Protein AF-0000000075629803 (afdb_homodimer)

Solvent-accessible surface area (backbone atoms only — not comparable to full-atom values): 15257 Å² total; per-residue (Å²): 71,49,27,38,40,31,31,15,40,63,39,34,70,78,46,79,48,76,44,82,43,57,65,59,57,51,51,52,53,49,48,55,53,44,55,72,73,37,47,70,88,71,24,40,38,37,36,44,72,47,71,42,81,42,75,64,69,76,70,62,30,62,69,34,45,52,55,39,41,76,70,68,31,53,45,79,58,97,88,42,37,37,34,56,41,60,33,35,37,37,35,41,32,33,44,75,78,48,102,83,37,72,44,37,41,30,36,36,39,37,33,66,38,54,27,73,69,46,58,61,53,50,44,54,50,40,14,59,58,12,38,70,79,74,71,76,81,71,79,72,82,122,71,49,26,37,41,31,30,15,42,62,37,34,69,78,44,78,47,75,43,83,43,57,65,59,58,51,51,53,52,49,49,54,56,45,55,72,73,36,49,70,88,71,27,40,38,37,37,43,73,48,73,42,82,43,77,54,86,63,70,61,30,61,68,34,46,52,54,39,41,76,69,69,32,54,46,78,57,94,89,41,35,40,33,56,40,60,33,35,38,37,34,40,32,34,45,75,78,48,102,84,38,72,44,38,40,31,37,37,39,36,33,65,38,52,25,73,69,46,57,59,54,49,44,53,51,40,14,60,59,13,40,71,78,74,69,77,80,72,80,70,83,122

Structure (mmCIF, N/CA/C/O backbone):
data_AF-0000000075629803-model_v1
#
loop_
_entity.id
_entity.type
_entity.pdbx_description
1 polymer 'DUF2286 domain-containing protein'
#
loop_
_atom_site.group_PDB
_atom_site.id
_atom_site.type_symbol
_atom_site.label_atom_id
_ato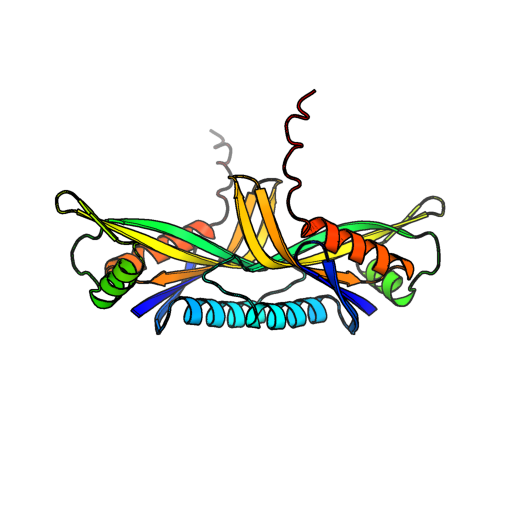m_site.label_alt_id
_atom_site.label_comp_id
_atom_site.label_asym_id
_atom_site.label_entity_id
_atom_site.label_seq_id
_atom_site.pdbx_PDB_ins_code
_atom_site.Cartn_x
_atom_site.Cartn_y
_atom_site.Cartn_z
_atom_site.occupancy
_atom_site.B_iso_or_equiv
_atom_site.auth_seq_id
_atom_site.auth_comp_id
_atom_site.auth_asym_id
_atom_site.auth_atom_id
_atom_site.pdbx_PDB_model_num
ATOM 1 N N . MET A 1 1 ? -5.883 24 0.588 1 92.12 1 MET A N 1
ATOM 2 C CA . MET A 1 1 ? -4.887 24.141 1.645 1 92.12 1 MET A CA 1
ATOM 3 C C . MET A 1 1 ? -3.49 23.828 1.123 1 92.12 1 MET A C 1
ATOM 5 O O . MET A 1 1 ? -3.346 23.188 0.079 1 92.12 1 MET A O 1
ATOM 9 N N . LYS A 1 2 ? -2.445 24.297 1.769 1 96.94 2 LYS A N 1
ATOM 10 C CA . LYS A 1 2 ? -1.054 24 1.44 1 96.94 2 LYS A CA 1
ATOM 11 C C . LYS A 1 2 ? -0.667 22.594 1.893 1 96.94 2 LYS A C 1
ATOM 13 O O . LYS A 1 2 ? -0.818 22.25 3.066 1 96.94 2 LYS A O 1
ATOM 18 N N . VAL A 1 3 ? -0.231 21.812 0.945 1 98.31 3 VAL A N 1
ATOM 19 C CA . VAL A 1 3 ? 0.169 20.438 1.2 1 98.31 3 VAL A CA 1
ATOM 20 C C . VAL A 1 3 ? 1.623 20.234 0.782 1 98.31 3 VAL A C 1
ATOM 22 O O . VAL A 1 3 ? 2.002 20.562 -0.346 1 98.31 3 VAL A O 1
ATOM 25 N N . ALA A 1 4 ? 2.42 19.797 1.744 1 98.62 4 ALA A N 1
ATOM 26 C CA . ALA A 1 4 ? 3.809 19.469 1.435 1 98.62 4 ALA A CA 1
ATOM 27 C C . ALA A 1 4 ? 3.932 18.031 0.915 1 98.62 4 ALA A C 1
ATOM 29 O O . ALA A 1 4 ? 3.256 17.125 1.408 1 98.62 4 ALA A O 1
ATOM 30 N N . VAL A 1 5 ? 4.742 17.844 -0.115 1 98.88 5 VAL A N 1
ATOM 31 C CA . VAL A 1 5 ? 5.18 16.531 -0.605 1 98.88 5 VAL A CA 1
ATOM 32 C C . VAL A 1 5 ? 6.703 16.438 -0.536 1 98.88 5 VAL A C 1
ATOM 34 O O . VAL A 1 5 ? 7.41 17.172 -1.232 1 98.88 5 VAL A O 1
ATOM 37 N N . ILE A 1 6 ? 7.133 15.562 0.341 1 98.94 6 ILE A N 1
ATOM 38 C CA . ILE A 1 6 ? 8.57 15.375 0.509 1 98.94 6 ILE A CA 1
ATOM 39 C C . ILE A 1 6 ? 8.984 14.008 -0.031 1 98.94 6 ILE A C 1
ATOM 41 O O . ILE A 1 6 ? 8.453 12.977 0.398 1 98.94 6 ILE A O 1
ATOM 45 N N . ARG A 1 7 ? 9.836 14 -0.97 1 98.88 7 ARG A N 1
ATOM 46 C CA . ARG A 1 7 ? 10.438 12.758 -1.455 1 98.88 7 ARG A CA 1
ATOM 47 C C . ARG A 1 7 ? 11.781 12.5 -0.786 1 98.88 7 ARG A C 1
ATOM 49 O O . ARG A 1 7 ? 12.664 13.359 -0.813 1 98.88 7 ARG A O 1
ATOM 56 N N . ALA A 1 8 ? 11.93 11.367 -0.151 1 98.81 8 ALA A N 1
ATOM 57 C CA . ALA A 1 8 ? 13.211 10.992 0.443 1 98.81 8 ALA A CA 1
ATOM 58 C C . ALA A 1 8 ? 13.656 9.609 -0.043 1 98.81 8 ALA A C 1
ATOM 60 O O . ALA A 1 8 ? 12.828 8.719 -0.232 1 98.81 8 ALA A O 1
ATOM 61 N N . GLU A 1 9 ? 14.898 9.477 -0.284 1 98.19 9 GLU A N 1
ATOM 62 C CA . GLU A 1 9 ? 15.516 8.227 -0.723 1 98.19 9 GLU A CA 1
ATOM 63 C C . GLU A 1 9 ? 16.844 7.984 -0.014 1 98.19 9 GLU A C 1
ATOM 65 O O . GLU A 1 9 ? 17.719 8.852 -0.026 1 98.19 9 GLU A O 1
ATOM 70 N N . HIS A 1 10 ? 16.953 6.855 0.621 1 96.5 10 HIS A N 1
ATOM 71 C CA . HIS A 1 10 ? 18.203 6.406 1.237 1 96.5 10 HIS A CA 1
ATOM 72 C C . HIS A 1 10 ? 18.766 7.469 2.174 1 96.5 10 HIS A C 1
ATOM 74 O O . HIS A 1 10 ? 19.953 7.789 2.111 1 96.5 10 HIS A O 1
ATOM 80 N N . GLY A 1 11 ? 17.891 8.039 2.883 1 97 11 GLY A N 1
ATOM 81 C CA . GLY A 1 11 ? 18.297 8.93 3.953 1 97 11 GLY A CA 1
ATOM 82 C C . GLY A 1 11 ? 18.438 10.375 3.5 1 97 11 GLY A C 1
ATOM 83 O O . GLY A 1 11 ? 18.906 11.227 4.262 1 97 11 GLY A O 1
ATOM 84 N N . ARG A 1 12 ? 18.047 10.68 2.219 1 97.88 12 ARG A N 1
ATOM 85 C CA . ARG A 1 12 ? 18.203 12.023 1.678 1 97.88 12 ARG A CA 1
ATOM 86 C C . ARG A 1 12 ? 16.875 12.539 1.11 1 97.88 12 ARG A C 1
ATOM 88 O O . ARG A 1 12 ? 16.141 11.789 0.469 1 97.88 12 ARG A O 1
ATOM 95 N N . VAL A 1 13 ? 16.672 13.805 1.315 1 98.69 13 VAL A N 1
ATOM 96 C CA . VAL A 1 13 ? 15.539 14.453 0.673 1 98.69 13 VAL A CA 1
ATOM 97 C C . VAL A 1 13 ? 15.867 14.75 -0.787 1 98.69 13 VAL A C 1
ATOM 99 O O . VAL A 1 13 ? 16.812 15.484 -1.076 1 98.69 13 VAL A O 1
ATOM 102 N N . GLU A 1 14 ? 15.141 14.227 -1.716 1 98.69 14 GLU A N 1
ATOM 103 C CA . GLU A 1 14 ? 15.398 14.406 -3.143 1 98.69 14 GLU A CA 1
ATOM 104 C C . GLU A 1 14 ? 14.547 15.547 -3.711 1 98.69 14 GLU A C 1
ATOM 106 O O . GLU A 1 14 ? 14.953 16.203 -4.668 1 98.69 14 GLU A O 1
ATOM 111 N N . GLU A 1 15 ? 13.367 15.695 -3.242 1 98.38 15 GLU A N 1
ATOM 112 C CA . GLU A 1 15 ? 12.43 16.719 -3.693 1 98.38 15 GLU A CA 1
ATOM 113 C C . GLU A 1 15 ? 11.523 17.188 -2.557 1 98.38 15 GLU A C 1
ATOM 115 O O . GLU A 1 15 ? 11.164 16.391 -1.685 1 98.38 15 GLU A O 1
ATOM 120 N N . SER A 1 16 ? 11.25 18.359 -2.463 1 98.12 16 SER A N 1
ATOM 121 C CA . SER A 1 16 ? 10.352 19 -1.506 1 98.12 16 SER A CA 1
ATOM 122 C C . SER A 1 16 ? 9.438 20.016 -2.193 1 98.12 16 SER A C 1
ATOM 124 O O . SER A 1 16 ? 9.891 21.078 -2.607 1 98.12 16 SER A O 1
ATOM 126 N N . LEU A 1 17 ? 8.133 19.656 -2.338 1 97.94 17 LEU A N 1
ATOM 127 C CA . LEU A 1 17 ? 7.18 20.469 -3.082 1 97.94 17 LEU A CA 1
ATOM 128 C C . LEU A 1 17 ? 6 20.875 -2.203 1 97.94 17 LEU A C 1
ATOM 130 O O . LEU A 1 17 ? 5.719 20.219 -1.199 1 97.94 17 LEU A O 1
ATOM 134 N N . VAL A 1 18 ? 5.395 21.969 -2.539 1 97.81 18 VAL A N 1
ATOM 135 C CA . VAL A 1 18 ? 4.164 22.406 -1.891 1 97.81 18 VAL A CA 1
ATOM 136 C C . VAL A 1 18 ? 3.072 22.609 -2.939 1 97.81 18 VAL A C 1
ATOM 138 O O . VAL A 1 18 ? 3.299 23.266 -3.963 1 97.81 18 VAL A O 1
ATOM 141 N N . PHE A 1 19 ? 1.972 22.031 -2.732 1 97.38 19 PHE A N 1
ATOM 142 C CA . PHE A 1 19 ? 0.809 22.172 -3.604 1 97.38 19 PHE A CA 1
ATOM 143 C C . PHE A 1 19 ? -0.325 22.891 -2.885 1 97.38 19 PHE A C 1
ATOM 145 O O . PHE A 1 19 ? -0.463 22.781 -1.664 1 97.38 19 PHE A O 1
ATOM 152 N N . GLU A 1 20 ? -1.041 23.656 -3.645 1 96.31 20 GLU A N 1
ATOM 153 C CA . GLU A 1 20 ? -2.311 24.172 -3.145 1 96.31 20 GLU A CA 1
ATOM 154 C C . GLU A 1 20 ? -3.488 23.375 -3.686 1 96.31 20 GLU A C 1
ATOM 156 O O . GLU A 1 20 ? -3.973 23.625 -4.789 1 96.31 20 GLU A O 1
ATOM 161 N N . ALA A 1 21 ? -3.943 22.422 -2.957 1 96.25 21 ALA A N 1
ATOM 162 C CA . ALA A 1 21 ? -4.98 21.469 -3.35 1 96.25 21 ALA A CA 1
ATOM 163 C C . ALA A 1 21 ? -5.508 20.703 -2.141 1 96.25 21 ALA A C 1
ATOM 165 O O . ALA A 1 21 ? -5.039 20.906 -1.018 1 96.25 21 ALA A O 1
ATOM 166 N N . ARG A 1 22 ? -6.582 19.953 -2.373 1 95.88 22 ARG A N 1
ATOM 167 C CA . ARG A 1 22 ? -7.074 19.062 -1.332 1 95.88 22 ARG A CA 1
ATOM 168 C C . ARG A 1 22 ? -6.07 17.953 -1.038 1 95.88 22 ARG A C 1
ATOM 170 O O . ARG A 1 22 ? -5.461 17.406 -1.957 1 95.88 22 ARG A O 1
ATOM 177 N N . LEU A 1 23 ? -5.898 17.641 0.285 1 97.81 23 LEU A N 1
ATOM 178 C CA . LEU A 1 23 ? -4.898 16.672 0.732 1 97.81 23 LEU A CA 1
ATOM 179 C C . LEU A 1 23 ? -5.062 15.344 0.014 1 97.81 23 LEU A C 1
ATOM 181 O O . LEU A 1 23 ? -4.109 14.82 -0.564 1 97.81 23 LEU A O 1
ATOM 185 N N . GLU A 1 24 ? -6.316 14.82 0.004 1 97.31 24 GLU A N 1
ATOM 186 C CA . GLU A 1 24 ? -6.578 13.492 -0.546 1 97.31 24 GLU A CA 1
ATOM 187 C C . GLU A 1 24 ? -6.309 13.453 -2.047 1 97.31 24 GLU A C 1
ATOM 189 O O . GLU A 1 24 ? -5.895 12.422 -2.582 1 97.31 24 GLU A O 1
ATOM 194 N N . GLU A 1 25 ? -6.543 14.57 -2.717 1 97.44 25 GLU A N 1
ATOM 195 C CA . GLU A 1 25 ? -6.234 14.664 -4.141 1 97.44 25 GLU A CA 1
ATOM 196 C C . GLU A 1 25 ? -4.73 14.578 -4.387 1 97.44 25 GLU A C 1
ATOM 198 O O . GLU A 1 25 ? -4.285 13.891 -5.312 1 97.44 25 GLU A O 1
ATOM 203 N N . VAL A 1 26 ? -3.971 15.312 -3.566 1 98.62 26 VAL A N 1
ATOM 204 C CA . VAL A 1 26 ? -2.518 15.281 -3.693 1 98.62 26 VAL A CA 1
ATOM 205 C C . VAL A 1 26 ? -2.006 13.867 -3.428 1 98.62 26 VAL A C 1
ATOM 207 O O . VAL A 1 26 ? -1.153 13.359 -4.16 1 98.62 26 VAL A O 1
ATOM 210 N N . VAL A 1 27 ? -2.516 13.203 -2.414 1 98.81 27 VAL A N 1
ATOM 211 C CA . VAL A 1 27 ? -2.096 11.859 -2.049 1 98.81 27 VAL A CA 1
ATOM 212 C C . VAL A 1 27 ? -2.344 10.906 -3.217 1 98.81 27 VAL A C 1
ATOM 214 O O . VAL A 1 27 ? -1.452 10.148 -3.609 1 98.81 27 VAL A O 1
ATOM 217 N N . LYS A 1 28 ? -3.553 10.945 -3.756 1 98.44 28 LYS A N 1
ATOM 218 C CA . LYS A 1 28 ? -3.893 10.047 -4.852 1 98.44 28 LYS A CA 1
ATOM 219 C C . LYS A 1 28 ? -3.029 10.32 -6.082 1 98.44 28 LYS A C 1
ATOM 221 O O . LYS A 1 28 ? -2.561 9.391 -6.738 1 98.44 28 LYS A O 1
ATOM 226 N N . ASP A 1 29 ? -2.822 11.578 -6.367 1 98.12 29 ASP A N 1
ATOM 227 C CA . ASP A 1 29 ? -1.986 11.953 -7.504 1 98.12 29 ASP A CA 1
ATOM 228 C C . ASP A 1 29 ? -0.554 11.453 -7.316 1 98.12 29 ASP A C 1
ATOM 230 O O . ASP A 1 29 ? 0.045 10.906 -8.242 1 98.12 29 ASP A O 1
ATOM 234 N N . MET A 1 30 ? -0.03 11.656 -6.125 1 98.81 30 MET A N 1
ATOM 235 C CA . MET A 1 30 ? 1.342 11.227 -5.863 1 98.81 30 MET A CA 1
ATOM 236 C C . MET A 1 30 ? 1.451 9.711 -5.863 1 98.81 30 MET A C 1
ATOM 238 O O . MET A 1 30 ? 2.467 9.156 -6.285 1 98.81 30 MET A O 1
ATOM 242 N N . ALA A 1 31 ? 0.392 9.055 -5.344 1 98.88 31 ALA A N 1
ATOM 243 C CA . ALA A 1 31 ? 0.365 7.594 -5.398 1 98.88 31 ALA A CA 1
ATOM 244 C C . ALA A 1 31 ? 0.396 7.098 -6.84 1 98.88 31 ALA A C 1
ATOM 246 O O . ALA A 1 31 ? 1.098 6.137 -7.16 1 98.88 31 ALA A O 1
ATOM 247 N N . ARG A 1 32 ? -0.348 7.742 -7.711 1 98.38 32 ARG A N 1
ATOM 248 C CA . ARG A 1 32 ? -0.35 7.387 -9.125 1 98.38 32 ARG A CA 1
ATOM 249 C C . ARG A 1 32 ? 1.045 7.527 -9.727 1 98.38 32 ARG A C 1
ATOM 251 O O . ARG A 1 32 ? 1.506 6.645 -10.453 1 98.38 32 ARG A O 1
ATOM 258 N N . HIS A 1 33 ? 1.646 8.586 -9.391 1 98.19 33 HIS A N 1
ATOM 259 C CA . HIS A 1 33 ? 2.988 8.828 -9.906 1 98.19 33 HIS A CA 1
ATOM 260 C C . HIS A 1 33 ? 3.979 7.805 -9.367 1 98.19 33 HIS A C 1
ATOM 262 O O . HIS A 1 33 ? 4.781 7.254 -10.125 1 98.19 33 HIS A O 1
ATOM 268 N N . ALA A 1 34 ? 3.916 7.574 -8.07 1 98.69 34 ALA A N 1
ATOM 269 C CA . ALA A 1 34 ? 4.812 6.602 -7.445 1 98.69 34 ALA A CA 1
ATOM 270 C C . ALA A 1 34 ? 4.598 5.207 -8.031 1 98.69 34 ALA A C 1
ATOM 272 O O . ALA A 1 34 ? 5.547 4.434 -8.172 1 98.69 34 ALA A O 1
ATOM 273 N N . LEU A 1 35 ? 3.328 4.891 -8.344 1 98.5 35 LEU A N 1
ATOM 274 C CA . LEU A 1 35 ? 2.984 3.596 -8.922 1 98.5 35 LEU A CA 1
ATOM 275 C C . LEU A 1 35 ? 3.695 3.391 -10.258 1 98.5 35 LEU A C 1
ATOM 277 O O . LEU A 1 35 ? 4.066 2.266 -10.602 1 98.5 35 LEU A O 1
ATOM 281 N N . GLU A 1 36 ? 3.904 4.445 -10.984 1 97.38 36 GLU A N 1
ATOM 282 C CA . GLU A 1 36 ? 4.605 4.363 -12.258 1 97.38 36 GLU A CA 1
ATOM 283 C C . GLU A 1 36 ? 6.074 3.994 -12.062 1 97.38 36 GLU A C 1
ATOM 285 O O . GLU A 1 36 ? 6.656 3.281 -12.883 1 97.38 36 GLU A O 1
ATOM 290 N N . GLU A 1 37 ? 6.633 4.434 -11.008 1 97.81 37 GLU A N 1
ATOM 291 C CA . GLU A 1 37 ? 8.047 4.18 -10.734 1 97.81 37 GLU A CA 1
ATOM 292 C C . GLU A 1 37 ? 8.234 2.842 -10.023 1 97.81 37 GLU A C 1
ATOM 294 O O . GLU A 1 37 ? 9.344 2.301 -10 1 97.81 37 GLU A O 1
ATOM 299 N N . TRP A 1 38 ? 7.293 2.281 -9.359 1 98.56 38 TRP A N 1
ATOM 300 C CA . TRP A 1 38 ? 7.316 1.103 -8.5 1 98.56 38 TRP A CA 1
ATOM 301 C C . TRP A 1 38 ? 7.586 -0.159 -9.312 1 98.56 38 TRP A C 1
ATOM 303 O O . TRP A 1 38 ? 7.07 -0.313 -10.422 1 98.56 38 TRP A O 1
ATOM 313 N N . ASP A 1 39 ? 8.367 -0.956 -8.773 1 97.56 39 ASP A N 1
ATOM 314 C CA . ASP A 1 39 ? 8.609 -2.281 -9.328 1 97.56 39 ASP A CA 1
ATOM 315 C C . ASP A 1 39 ? 7.945 -3.365 -8.484 1 97.56 39 ASP A C 1
ATOM 317 O O . ASP A 1 39 ? 8.438 -3.703 -7.402 1 97.56 39 ASP A O 1
ATOM 321 N N . PRO A 1 40 ? 6.855 -3.924 -9.008 1 97.56 40 PRO A N 1
ATOM 322 C CA . PRO A 1 40 ? 6.137 -4.941 -8.234 1 97.56 40 PRO A CA 1
ATOM 323 C C . PRO A 1 40 ? 7 -6.164 -7.922 1 97.56 40 PRO A C 1
ATOM 325 O O . PRO A 1 40 ? 6.711 -6.906 -6.98 1 97.56 40 PRO A O 1
ATOM 328 N N . GLY A 1 41 ? 7.973 -6.391 -8.609 1 95 41 GLY A N 1
ATOM 329 C CA . GLY A 1 41 ? 8.805 -7.566 -8.406 1 95 41 GLY A CA 1
ATOM 330 C C . GLY A 1 41 ? 9.805 -7.406 -7.273 1 95 41 GLY A C 1
ATOM 331 O O . GLY A 1 41 ? 10.359 -8.391 -6.781 1 95 41 GLY A O 1
ATOM 332 N N . SER A 1 42 ? 9.992 -6.176 -6.801 1 93.69 42 SER A N 1
ATOM 333 C CA . SER A 1 42 ? 11.109 -5.961 -5.883 1 93.69 42 SER A CA 1
ATOM 334 C C . SER A 1 42 ? 10.617 -5.445 -4.531 1 93.69 42 SER A C 1
ATOM 336 O O . SER A 1 42 ? 11.359 -5.48 -3.543 1 93.69 42 SER A O 1
ATOM 338 N N . SER A 1 43 ? 9.422 -4.91 -4.492 1 96.38 43 SER A N 1
ATOM 339 C CA . SER A 1 43 ? 8.969 -4.289 -3.252 1 96.38 43 SER A CA 1
ATOM 340 C C . SER A 1 43 ? 7.449 -4.254 -3.174 1 96.38 43 SER A C 1
ATOM 342 O O . SER A 1 43 ? 6.766 -4.488 -4.172 1 96.38 43 SER A O 1
ATOM 344 N N . ASP A 1 44 ? 6.949 -4.043 -1.993 1 97.44 44 ASP A N 1
ATOM 345 C CA . ASP A 1 44 ? 5.539 -3.701 -1.81 1 97.44 44 ASP A CA 1
ATOM 346 C C . ASP A 1 44 ? 5.277 -2.242 -2.176 1 97.44 44 ASP A C 1
ATOM 348 O O . ASP A 1 44 ? 6.215 -1.467 -2.367 1 97.44 44 ASP A O 1
ATOM 352 N N . PHE A 1 45 ? 4.102 -1.922 -2.43 1 98.75 45 PHE A N 1
ATOM 353 C CA . PHE A 1 45 ? 3.617 -0.558 -2.596 1 98.75 45 PHE A CA 1
ATOM 354 C C . PHE A 1 45 ? 2.621 -0.199 -1.499 1 98.75 45 PHE A C 1
ATOM 356 O O . PHE A 1 45 ? 1.566 -0.826 -1.382 1 98.75 45 PHE A O 1
ATOM 363 N N . LEU A 1 46 ? 2.971 0.77 -0.689 1 98.38 46 LEU A N 1
ATOM 364 C CA . LEU A 1 46 ? 2.188 1.058 0.508 1 98.38 46 LEU A CA 1
ATOM 365 C C . LEU A 1 46 ? 1.831 2.539 0.581 1 98.38 46 LEU A C 1
ATOM 367 O O . LEU A 1 46 ? 2.707 3.398 0.463 1 98.38 46 LEU A O 1
ATOM 371 N N . VAL A 1 47 ? 0.589 2.877 0.645 1 98.75 47 VAL A N 1
ATOM 372 C CA . VAL A 1 47 ? 0.129 4.199 1.054 1 98.75 47 VAL A CA 1
ATOM 373 C C . VAL A 1 47 ? -0.533 4.113 2.428 1 98.75 47 VAL A C 1
ATOM 375 O O . VAL A 1 47 ? -1.621 3.551 2.566 1 98.75 47 VAL A O 1
ATOM 378 N N . ILE A 1 48 ? 0.117 4.629 3.461 1 97.44 48 ILE A N 1
ATOM 379 C CA . ILE A 1 48 ? -0.314 4.504 4.852 1 97.44 48 ILE A CA 1
ATOM 380 C C . ILE A 1 48 ? -0.639 5.887 5.414 1 97.44 48 ILE A C 1
ATOM 382 O O . ILE A 1 48 ? 0.111 6.84 5.203 1 97.44 48 ILE A O 1
ATOM 386 N N . ARG A 1 49 ? -1.766 5.973 6.055 1 96.69 49 ARG A N 1
ATOM 387 C CA . ARG A 1 49 ? -2.174 7.207 6.715 1 96.69 49 ARG A CA 1
ATOM 388 C C . ARG A 1 49 ? -1.95 7.125 8.219 1 96.69 49 ARG A C 1
ATOM 390 O O . ARG A 1 49 ? -2.219 6.09 8.836 1 96.69 49 ARG A O 1
ATOM 397 N N . ASP A 1 50 ? -1.417 8.125 8.734 1 96.19 50 ASP A N 1
ATOM 398 C CA . ASP A 1 50 ? -1.274 8.289 10.18 1 96.19 50 ASP A CA 1
ATOM 399 C C . ASP A 1 50 ? -1.624 9.711 10.609 1 96.19 50 ASP A C 1
ATOM 401 O O . ASP A 1 50 ? -1.96 10.555 9.773 1 96.19 50 ASP A O 1
ATOM 405 N N . ASP A 1 51 ? -1.656 9.906 11.93 1 96.25 51 ASP A N 1
ATOM 406 C CA . ASP A 1 51 ? -1.787 11.242 12.508 1 96.25 51 ASP A CA 1
ATOM 407 C C . ASP A 1 51 ? -0.564 11.594 13.352 1 96.25 51 ASP A C 1
ATOM 409 O O . ASP A 1 51 ? -0.026 10.75 14.062 1 96.25 51 ASP A O 1
ATOM 413 N N . ILE A 1 52 ? -0.225 12.789 13.164 1 95.94 52 ILE A N 1
ATOM 414 C CA . ILE A 1 52 ? 0.812 13.305 14.055 1 95.94 52 ILE A CA 1
ATOM 415 C C . ILE A 1 52 ? 0.278 14.508 14.828 1 95.94 52 ILE A C 1
ATOM 417 O O . ILE A 1 52 ? -0.488 15.312 14.289 1 95.94 52 ILE A O 1
ATOM 421 N N . GLU A 1 53 ? 0.596 14.539 16.078 1 95.19 53 GLU A N 1
ATOM 422 C CA . GLU A 1 53 ? 0.21 15.695 16.891 1 95.19 53 GLU A CA 1
ATOM 423 C C . GLU A 1 53 ? 1.271 16.781 16.844 1 95.19 53 GLU A C 1
ATOM 425 O O . GLU A 1 53 ? 2.455 16.516 17.047 1 95.19 53 GLU A O 1
ATOM 430 N N . VAL A 1 54 ? 0.745 17.938 16.531 1 93.88 54 VAL A N 1
ATOM 431 C CA . VAL A 1 54 ? 1.646 19.078 16.438 1 93.88 54 VAL A CA 1
ATOM 432 C C . VAL A 1 54 ? 1.12 20.234 17.297 1 93.88 54 VAL A C 1
ATOM 434 O O . VAL A 1 54 ? -0.085 20.484 17.328 1 93.88 54 VAL A O 1
ATOM 437 N N . THR A 1 55 ? 2.006 20.797 18.062 1 91.19 55 THR A N 1
ATOM 438 C CA . THR A 1 55 ? 1.69 22.047 18.734 1 91.19 55 THR A CA 1
ATOM 439 C C . THR A 1 55 ? 2.031 23.234 17.859 1 91.19 55 THR A C 1
ATOM 441 O O . THR A 1 55 ? 3.174 23.391 17.406 1 91.19 55 THR A O 1
ATOM 444 N N . VAL A 1 56 ? 1.001 23.984 17.547 1 86.19 56 VAL A N 1
ATOM 445 C CA . VAL A 1 56 ? 1.19 25.094 16.641 1 86.19 56 VAL A CA 1
ATOM 446 C C . VAL A 1 56 ? 1.655 26.328 17.422 1 86.19 56 VAL A C 1
ATOM 448 O O . VAL A 1 56 ? 1.004 26.75 18.375 1 86.19 56 VAL A O 1
ATOM 451 N N . VAL A 1 57 ? 2.881 26.594 16.969 1 77.5 57 VAL A N 1
ATOM 452 C CA . VAL A 1 57 ? 3.443 27.766 17.625 1 77.5 57 VAL A CA 1
ATOM 453 C C . VAL A 1 57 ? 3.727 28.859 16.609 1 77.5 57 VAL A C 1
ATOM 455 O O . VAL A 1 57 ? 4.457 28.641 15.641 1 77.5 57 VAL A O 1
ATOM 458 N N . GLY A 1 58 ? 3.131 29.953 16.531 1 75.88 58 GLY A N 1
ATOM 459 C CA . GLY A 1 58 ? 3.35 31.141 15.711 1 75.88 58 GLY A CA 1
ATOM 460 C C . GLY A 1 58 ? 3.5 30.844 14.234 1 75.88 58 GLY A C 1
ATOM 461 O O . GLY A 1 58 ? 3.703 29.688 13.852 1 75.88 58 GLY A O 1
ATOM 462 N N . ASP A 1 59 ? 3.373 31.719 13.141 1 84.81 59 ASP A N 1
ATOM 463 C CA . ASP A 1 59 ? 3.402 31.719 11.68 1 84.81 59 ASP A CA 1
ATOM 464 C C . ASP A 1 59 ? 2.506 30.625 11.109 1 84.81 59 ASP A C 1
ATOM 466 O O . ASP A 1 59 ? 2.965 29.781 10.344 1 84.81 59 ASP A O 1
ATOM 470 N N . VAL A 1 60 ? 1.332 30.641 11.602 1 88.81 60 VAL A N 1
ATOM 471 C CA . VAL A 1 60 ? 0.325 29.609 11.32 1 88.81 60 VAL A CA 1
ATOM 472 C C . VAL A 1 60 ? -0.236 29.812 9.914 1 88.81 60 VAL A C 1
ATOM 474 O O . VAL A 1 60 ? -0.421 30.953 9.469 1 88.81 60 VAL A O 1
ATOM 477 N N . GLU A 1 61 ? -0.412 28.734 9.219 1 91.44 61 GLU A N 1
ATOM 478 C CA . GLU A 1 61 ? -1.199 28.734 7.988 1 91.44 61 GLU A CA 1
ATOM 479 C C . GLU A 1 61 ? -2.695 28.703 8.289 1 91.44 61 GLU A C 1
ATOM 481 O O . GLU A 1 61 ? -3.281 27.609 8.391 1 91.44 61 GLU A O 1
ATOM 486 N N . GLU A 1 62 ? -3.307 29.859 8.266 1 90.44 62 GLU A N 1
ATOM 487 C CA . GLU A 1 62 ? -4.66 30.031 8.781 1 90.44 62 GLU A CA 1
ATOM 488 C C . GLU A 1 62 ? -5.656 29.172 8 1 90.44 62 GLU A C 1
ATOM 490 O O . GLU A 1 62 ? -6.555 28.562 8.586 1 90.44 62 GLU A O 1
ATOM 495 N N . ASP A 1 63 ? -5.484 29.172 6.699 1 93.44 63 ASP A N 1
ATOM 496 C CA . ASP A 1 63 ? -6.422 28.422 5.863 1 93.44 63 ASP A CA 1
ATOM 497 C C . ASP A 1 63 ? -6.344 26.922 6.16 1 93.44 63 ASP A C 1
ATOM 499 O O . ASP A 1 63 ? -7.367 26.234 6.18 1 93.44 63 ASP A O 1
ATOM 503 N N . VAL A 1 64 ? -5.137 26.469 6.418 1 95.06 64 VAL A N 1
ATOM 504 C CA . VAL A 1 64 ? -4.945 25.047 6.727 1 95.06 64 VAL A CA 1
ATOM 505 C C . VAL A 1 64 ? -5.543 24.734 8.094 1 95.06 64 VAL A C 1
ATOM 507 O O . VAL A 1 64 ? -6.266 23.75 8.25 1 95.06 64 VAL A O 1
ATOM 510 N N . LEU A 1 65 ? -5.273 25.578 9.039 1 93.19 65 LEU A N 1
ATOM 511 C CA . LEU A 1 65 ? -5.773 25.375 10.391 1 93.19 65 LEU A CA 1
ATOM 512 C C . LEU A 1 65 ? -7.297 25.359 10.414 1 93.19 65 LEU A C 1
ATOM 514 O O . LEU A 1 65 ? -7.91 24.516 11.078 1 93.19 65 LEU A O 1
ATOM 518 N N . LYS A 1 66 ? -7.906 26.234 9.711 1 94 66 LYS A N 1
ATOM 519 C CA . LYS A 1 66 ? -9.367 26.312 9.648 1 94 66 LYS A CA 1
ATOM 520 C C . LYS A 1 66 ? -9.961 25.031 9.078 1 94 66 LYS A C 1
ATOM 522 O O . LYS A 1 66 ? -10.977 24.547 9.578 1 94 66 LYS A O 1
ATOM 527 N N . GLU A 1 67 ? -9.336 24.578 8.055 1 95.06 67 GLU A N 1
ATOM 528 C CA . GLU A 1 67 ? -9.812 23.344 7.438 1 95.06 67 GLU A CA 1
ATOM 529 C C . GLU A 1 67 ? -9.734 22.172 8.406 1 95.06 67 GLU A C 1
ATOM 531 O O . GLU A 1 67 ? -10.664 21.375 8.508 1 95.06 67 GLU A O 1
ATOM 536 N N . LEU A 1 68 ? -8.625 22.078 9.133 1 95.94 68 LEU A N 1
ATOM 537 C CA . LEU A 1 68 ? -8.453 20.984 10.094 1 95.94 68 LEU A CA 1
ATOM 538 C C . LEU A 1 68 ? -9.391 21.156 11.281 1 95.94 68 LEU A C 1
ATOM 540 O O . LEU A 1 68 ? -9.867 20.172 11.844 1 95.94 68 LEU A O 1
ATOM 544 N N . GLU A 1 69 ? -9.633 22.344 11.633 1 94.5 69 GLU A N 1
ATOM 545 C CA . GLU A 1 69 ? -10.602 22.625 12.68 1 94.5 69 GLU A CA 1
ATOM 546 C C . GLU A 1 69 ? -11.992 22.125 12.289 1 94.5 69 GLU A C 1
ATOM 548 O O . GLU A 1 69 ? -12.695 21.516 13.102 1 94.5 69 GLU A O 1
ATOM 553 N N . ALA A 1 70 ? -12.32 22.359 11.039 1 94.88 70 ALA A N 1
ATOM 554 C CA . ALA A 1 70 ? -13.625 21.938 10.531 1 94.88 70 ALA A CA 1
ATOM 555 C C . ALA A 1 70 ? -13.766 20.406 10.586 1 94.88 70 ALA A C 1
ATOM 557 O O . ALA A 1 70 ? -14.883 19.891 10.625 1 94.88 70 ALA A O 1
ATOM 558 N N . GLN A 1 71 ? -12.664 19.766 10.625 1 94.06 71 GLN A N 1
ATOM 559 C CA . GLN A 1 71 ? -12.656 18.297 10.68 1 94.06 71 GLN A CA 1
ATOM 560 C C . GLN A 1 71 ? -12.578 17.797 12.117 1 94.06 71 GLN A C 1
ATOM 562 O O . GLN A 1 71 ? -12.477 16.594 12.352 1 94.06 71 GLN A O 1
ATOM 567 N N . GLY A 1 72 ? -12.555 18.656 13.047 1 95.31 72 GLY A N 1
ATOM 568 C CA . GLY A 1 72 ? -12.492 18.297 14.453 1 95.31 72 GLY A CA 1
ATOM 569 C C . GLY A 1 72 ? -11.102 17.891 14.898 1 95.31 72 GLY A C 1
ATOM 570 O O . GLY A 1 72 ? -10.945 17.109 15.844 1 95.31 72 GLY A O 1
ATOM 571 N N . ARG A 1 73 ? -10.078 18.438 14.242 1 96.19 73 ARG A N 1
ATOM 572 C CA . ARG A 1 73 ? -8.719 17.969 14.477 1 96.19 73 ARG A CA 1
ATOM 573 C C . ARG A 1 73 ? -7.906 19 15.242 1 96.19 73 ARG A C 1
ATOM 575 O O . ARG A 1 73 ? -6.688 18.875 15.367 1 96.19 73 ARG A O 1
ATOM 582 N N . VAL A 1 74 ? -8.508 20.031 15.688 1 94.62 74 VAL A N 1
ATOM 583 C CA . VAL A 1 74 ? -7.82 21.125 16.391 1 94.62 74 VAL A CA 1
ATOM 584 C C . VAL A 1 74 ? -8.383 21.266 17.797 1 94.62 74 VAL A C 1
ATOM 586 O O . VAL A 1 74 ? -9.602 21.297 17.984 1 94.62 74 VAL A O 1
ATOM 589 N N . GLU A 1 75 ? -7.469 21.203 18.703 1 90.94 75 GLU A N 1
ATOM 590 C CA . GLU A 1 75 ? -7.855 21.438 20.094 1 90.94 75 GLU A CA 1
ATOM 591 C C . GLU A 1 75 ? -7.07 22.609 20.688 1 90.94 75 GLU A C 1
ATOM 593 O O . GLU A 1 75 ? -5.855 22.703 20.5 1 90.94 75 GLU A O 1
ATOM 598 N N . GLY A 1 76 ? -7.801 23.531 21.203 1 84 76 GLY A N 1
ATOM 599 C CA . GLY A 1 76 ? -7.199 24.641 21.922 1 84 76 GLY A CA 1
ATOM 600 C C . GLY A 1 76 ? -7.328 24.531 23.422 1 84 76 GLY A C 1
ATOM 601 O O . GLY A 1 76 ? -8.406 24.234 23.938 1 84 76 GLY A O 1
ATOM 602 N N . GLU A 1 77 ? -6.164 24.328 24.188 1 76.06 77 GLU A N 1
ATOM 603 C CA . GLU A 1 77 ? -6.195 24.344 25.656 1 76.06 77 GLU A CA 1
ATOM 604 C C . GLU A 1 77 ? -5.07 25.203 26.219 1 76.06 77 GLU A C 1
ATOM 606 O O . GLU A 1 77 ? -3.898 25.016 25.875 1 76.06 77 GLU A O 1
ATOM 611 N N . GLY A 1 78 ? -5.406 26.141 27.188 1 75.81 78 GLY A N 1
ATOM 612 C CA . GLY A 1 78 ? -4.422 26.906 27.922 1 75.81 78 GLY A CA 1
ATOM 613 C C . GLY A 1 78 ? -3.537 27.766 27.031 1 75.81 78 GLY A C 1
ATOM 614 O O . GLY A 1 78 ? -2.344 27.922 27.297 1 75.81 78 GLY A O 1
ATOM 615 N N . GLY A 1 79 ? -3.949 28.141 25.891 1 76.44 79 GLY A N 1
ATOM 616 C CA . GLY A 1 79 ? -3.158 29 25.016 1 76.44 79 GLY A CA 1
ATOM 617 C C . GLY A 1 79 ? -2.41 28.234 23.938 1 76.44 79 GLY A C 1
ATOM 618 O O . GLY A 1 79 ? -1.79 28.844 23.062 1 76.44 79 GLY A O 1
ATOM 619 N N . GLU A 1 80 ? -2.332 26.938 24.156 1 82.88 80 GLU A N 1
ATOM 620 C CA . GLU A 1 80 ? -1.662 26.125 23.141 1 82.88 80 GLU A CA 1
ATOM 621 C C . GLU A 1 80 ? -2.668 25.5 22.188 1 82.88 80 GLU A C 1
ATOM 623 O O . GLU A 1 80 ? -3.781 25.156 22.578 1 82.88 80 GLU A O 1
ATOM 628 N N . THR A 1 81 ? -2.348 25.578 20.938 1 90.81 81 THR A N 1
ATOM 629 C CA . THR A 1 81 ? -3.162 24.938 19.906 1 90.81 81 THR A CA 1
ATOM 630 C C . THR A 1 81 ? -2.533 23.609 19.469 1 90.81 81 THR A C 1
ATOM 632 O O . THR A 1 81 ? -1.386 23.578 19.031 1 90.81 81 THR A O 1
ATOM 635 N N . ARG A 1 82 ? -3.16 22.562 19.75 1 94.31 82 ARG A N 1
ATOM 636 C CA . ARG A 1 82 ? -2.748 21.234 19.312 1 94.31 82 ARG A CA 1
ATOM 637 C C . ARG A 1 82 ? -3.551 20.781 18.094 1 94.31 82 ARG A C 1
ATOM 639 O O . ARG A 1 82 ? -4.77 20.969 18.047 1 94.31 82 ARG A O 1
ATOM 646 N N . VAL A 1 83 ? -2.82 20.266 17.141 1 95.94 83 VAL A N 1
ATOM 647 C CA . VAL A 1 83 ? -3.459 19.859 15.898 1 95.94 83 VAL A CA 1
ATOM 648 C C . VAL A 1 83 ? -3.088 18.406 15.578 1 95.94 83 VAL A C 1
ATOM 650 O O . VAL A 1 83 ? -1.919 18.031 15.664 1 95.94 83 VAL A O 1
ATOM 653 N N . LEU A 1 84 ? -4.055 17.578 15.305 1 96.88 84 LEU A N 1
ATOM 654 C CA . LEU A 1 84 ? -3.83 16.266 14.727 1 96.88 84 LEU A CA 1
ATOM 655 C C . LEU A 1 84 ? -3.746 16.344 13.203 1 96.88 84 LEU A C 1
ATOM 657 O O . LEU A 1 84 ? -4.77 16.5 12.531 1 96.88 84 LEU A O 1
ATOM 661 N N . VAL A 1 85 ? -2.504 16.219 12.773 1 97.38 85 VAL A N 1
ATOM 662 C CA . VAL A 1 85 ? -2.258 16.406 11.344 1 97.38 85 VAL A CA 1
ATOM 663 C C . VAL A 1 85 ? -2.223 15.047 10.648 1 97.38 85 VAL A C 1
ATOM 665 O O . VAL A 1 85 ? -1.427 14.172 11.008 1 97.38 85 VAL A O 1
ATOM 668 N N . PRO A 1 86 ? -3.139 14.836 9.656 1 98.12 86 PRO A N 1
ATOM 669 C CA . PRO A 1 86 ? -2.98 13.617 8.859 1 98.12 86 PRO A CA 1
ATOM 670 C C . PRO A 1 86 ? -1.699 13.625 8.023 1 98.12 86 PRO A C 1
ATOM 672 O O . PRO A 1 86 ? -1.352 14.641 7.426 1 98.12 86 PRO A O 1
ATOM 675 N N . ILE A 1 87 ? -1.022 12.578 8.117 1 98.69 87 ILE A N 1
ATOM 676 C CA . ILE A 1 87 ? 0.202 12.398 7.344 1 98.69 87 ILE A CA 1
ATOM 677 C C . ILE A 1 87 ? 0.139 11.094 6.562 1 98.69 87 ILE A C 1
ATOM 679 O O . ILE A 1 87 ? -0.331 10.078 7.082 1 98.69 87 ILE A O 1
ATOM 683 N N . TYR A 1 88 ? 0.561 11.148 5.316 1 98.81 88 TYR A N 1
ATOM 684 C CA . TYR A 1 88 ? 0.596 9.969 4.461 1 98.81 88 TYR A CA 1
ATOM 685 C C . TYR A 1 88 ? 2.029 9.594 4.102 1 98.81 88 TYR A C 1
ATOM 687 O O . TYR A 1 88 ? 2.854 10.469 3.826 1 98.81 88 TYR A O 1
ATOM 695 N N . TYR A 1 89 ? 2.242 8.375 4.125 1 98.75 89 TYR A N 1
ATOM 696 C CA . TYR A 1 89 ? 3.494 7.801 3.643 1 98.75 89 TYR A CA 1
ATOM 697 C C . TYR A 1 89 ? 3.256 6.934 2.414 1 98.75 89 TYR A C 1
ATOM 699 O O . TYR A 1 89 ? 2.473 5.98 2.463 1 98.75 89 TYR A O 1
ATOM 707 N N . ILE A 1 90 ? 3.852 7.273 1.317 1 98.88 90 ILE A N 1
ATOM 708 C CA . ILE A 1 90 ? 3.861 6.406 0.145 1 98.88 90 ILE A CA 1
ATOM 709 C C . ILE A 1 90 ? 5.227 5.734 0.009 1 98.88 90 ILE A C 1
ATOM 711 O O . ILE A 1 90 ? 6.223 6.398 -0.296 1 98.88 90 ILE A O 1
ATOM 715 N N . SER A 1 91 ? 5.297 4.496 0.354 1 98.56 91 SER A N 1
ATOM 716 C CA . SER A 1 91 ? 6.504 3.689 0.198 1 98.56 91 SER A CA 1
ATOM 717 C C . SER A 1 91 ? 6.449 2.852 -1.076 1 98.56 91 SER A C 1
ATOM 719 O O . SER A 1 91 ? 5.551 2.023 -1.242 1 98.56 91 SER A O 1
ATOM 721 N N . PHE A 1 92 ? 7.363 3.07 -1.995 1 98.62 92 PHE A N 1
ATOM 722 C CA . PHE A 1 92 ? 7.25 2.402 -3.287 1 98.62 92 PHE A CA 1
ATOM 723 C C . PHE A 1 92 ? 8.562 1.716 -3.656 1 98.62 92 PHE A C 1
ATOM 725 O O . PHE A 1 92 ? 8.75 1.307 -4.805 1 98.62 92 PHE A O 1
ATOM 732 N N . ASP A 1 93 ? 9.531 1.699 -2.75 1 97.56 93 ASP A N 1
ATOM 733 C CA . ASP A 1 93 ? 10.742 0.878 -2.705 1 97.56 93 ASP A CA 1
ATOM 734 C C . ASP A 1 93 ? 11.109 0.522 -1.267 1 97.56 93 ASP A C 1
ATOM 736 O O . ASP A 1 93 ? 11.562 1.379 -0.506 1 97.56 93 ASP A O 1
ATOM 740 N N . ASN A 1 94 ? 10.836 -0.725 -0.861 1 95.94 94 ASN A N 1
ATOM 741 C CA . ASN A 1 94 ? 11.031 -1.19 0.508 1 95.94 94 ASN A CA 1
ATOM 742 C C . ASN A 1 94 ? 11.461 -2.654 0.546 1 95.94 94 ASN A C 1
ATOM 744 O O . ASN A 1 94 ? 11.406 -3.348 -0.471 1 95.94 94 ASN A O 1
ATOM 748 N N . GLU A 1 95 ? 11.984 -2.943 1.626 1 91.38 95 GLU A N 1
ATOM 749 C CA . GLU A 1 95 ? 12.469 -4.305 1.821 1 91.38 95 GLU A CA 1
ATOM 750 C C . GLU A 1 95 ? 12.266 -4.762 3.264 1 91.38 95 GLU A C 1
ATOM 752 O O . GLU A 1 95 ? 12.453 -3.98 4.199 1 91.38 95 GLU A O 1
ATOM 757 N N . MET A 1 96 ? 11.789 -5.941 3.291 1 81.81 96 MET A N 1
ATOM 758 C CA . MET A 1 96 ? 11.719 -6.559 4.613 1 81.81 96 MET A CA 1
ATOM 759 C C . MET A 1 96 ? 13.086 -7.086 5.035 1 81.81 96 MET A C 1
ATOM 761 O O . MET A 1 96 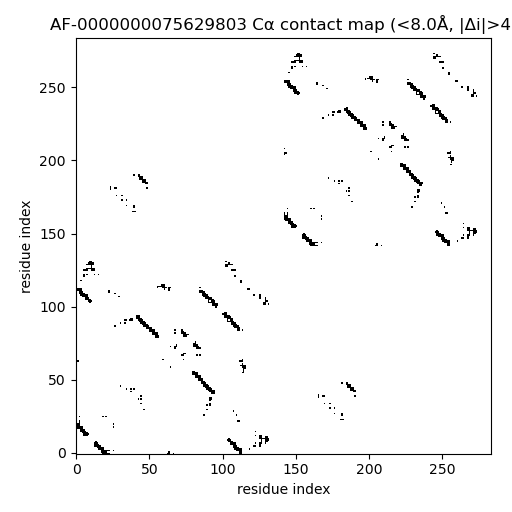? 13.664 -7.938 4.359 1 81.81 96 MET A O 1
ATOM 765 N N . ILE A 1 97 ? 13.672 -6.504 6.074 1 75.12 97 ILE A N 1
ATOM 766 C CA . ILE A 1 97 ? 15.016 -6.914 6.477 1 75.12 97 ILE A CA 1
ATOM 767 C C . ILE A 1 97 ? 14.922 -8.047 7.496 1 75.12 97 ILE A C 1
ATOM 769 O O . ILE A 1 97 ? 15.82 -8.891 7.582 1 75.12 97 ILE A O 1
ATOM 773 N N . ASP A 1 98 ? 13.953 -8.016 8.328 1 69.25 98 ASP A N 1
ATOM 774 C CA . ASP A 1 98 ? 13.648 -9.156 9.188 1 69.25 98 ASP A CA 1
ATOM 775 C C . ASP A 1 98 ? 12.156 -9.227 9.508 1 69.25 98 ASP A C 1
ATOM 777 O O . ASP A 1 98 ? 11.352 -8.516 8.898 1 69.25 98 ASP A O 1
ATOM 781 N N . ASP A 1 99 ? 11.766 -10.266 10.312 1 62.25 99 ASP A N 1
ATOM 782 C CA . ASP A 1 99 ? 10.367 -10.617 10.539 1 62.25 99 ASP A CA 1
ATOM 783 C C . ASP A 1 99 ? 9.57 -9.406 11.023 1 62.25 99 ASP A C 1
ATOM 785 O O . ASP A 1 99 ? 8.352 -9.344 10.852 1 62.25 99 ASP A O 1
ATOM 789 N N . GLU A 1 100 ? 10.344 -8.375 11.438 1 62.16 100 GLU A N 1
ATOM 790 C CA . GLU A 1 100 ? 9.633 -7.289 12.102 1 62.16 100 GLU A CA 1
ATOM 791 C C . GLU A 1 100 ? 10.016 -5.934 11.516 1 62.16 100 GLU A C 1
ATOM 793 O O . GLU A 1 100 ? 9.383 -4.918 11.812 1 62.16 100 GLU A O 1
ATOM 798 N N . ASN A 1 101 ? 11.031 -6.113 10.625 1 73.12 101 ASN A N 1
ATOM 799 C CA . ASN A 1 101 ? 11.586 -4.812 10.266 1 73.12 101 ASN A CA 1
ATOM 800 C C . ASN A 1 101 ? 11.523 -4.57 8.758 1 73.12 101 ASN A C 1
ATOM 802 O O . ASN A 1 101 ? 11.828 -5.465 7.969 1 73.12 101 ASN A O 1
ATOM 806 N N . TYR A 1 102 ? 10.961 -3.514 8.5 1 81.75 102 TYR A N 1
ATOM 807 C CA . TYR A 1 102 ? 10.922 -3.016 7.129 1 81.75 102 TYR A CA 1
ATOM 808 C C . TYR A 1 102 ? 11.773 -1.76 6.98 1 81.75 102 TYR A C 1
ATOM 810 O O . TYR A 1 102 ? 11.875 -0.958 7.914 1 81.75 102 TYR A O 1
ATOM 818 N N . ILE A 1 103 ? 12.461 -1.721 5.848 1 88.94 103 ILE A N 1
ATOM 819 C CA . ILE A 1 103 ? 13.18 -0.499 5.492 1 88.94 103 ILE A CA 1
ATOM 820 C C . ILE A 1 103 ? 12.555 0.118 4.242 1 88.94 103 ILE A C 1
ATOM 822 O O . ILE A 1 103 ? 12.32 -0.577 3.252 1 88.94 103 ILE A O 1
ATOM 826 N N . ASP A 1 104 ? 12.312 1.355 4.352 1 95.5 104 ASP A N 1
ATOM 827 C CA . ASP A 1 104 ? 11.898 2.125 3.184 1 95.5 104 ASP A CA 1
ATOM 828 C C . ASP A 1 104 ? 13.102 2.764 2.492 1 95.5 104 ASP A C 1
ATOM 830 O O . ASP A 1 104 ? 13.852 3.52 3.111 1 95.5 104 ASP A O 1
ATOM 834 N N . LYS A 1 105 ? 13.273 2.482 1.278 1 96.88 105 LYS A N 1
ATOM 835 C CA . LYS A 1 105 ? 14.367 3.072 0.506 1 96.88 105 LYS A CA 1
ATOM 836 C C . LYS A 1 105 ? 13.914 4.359 -0.182 1 96.88 105 LYS A C 1
ATOM 838 O O . LYS A 1 105 ? 14.703 5.293 -0.34 1 96.88 105 LYS A O 1
ATOM 843 N N . ARG A 1 106 ? 12.703 4.367 -0.735 1 98.19 106 ARG A N 1
ATOM 844 C CA . ARG A 1 106 ? 12.094 5.535 -1.366 1 98.19 106 ARG A CA 1
ATOM 845 C C . ARG A 1 106 ? 10.688 5.773 -0.828 1 98.19 106 ARG A C 1
ATOM 847 O O . ARG A 1 106 ? 9.852 4.871 -0.842 1 98.19 106 ARG A O 1
ATOM 854 N N . ILE A 1 107 ? 10.469 7.004 -0.372 1 98.69 107 ILE A N 1
ATOM 855 C CA . ILE A 1 107 ? 9.164 7.324 0.204 1 98.69 107 ILE A CA 1
ATOM 856 C C . ILE A 1 107 ? 8.742 8.727 -0.226 1 98.69 107 ILE A C 1
ATOM 858 O O . ILE A 1 107 ? 9.578 9.539 -0.631 1 98.69 107 ILE A O 1
ATOM 862 N N . LEU A 1 108 ? 7.457 8.969 -0.323 1 98.94 108 LEU A N 1
ATOM 863 C CA . LEU A 1 108 ? 6.852 10.289 -0.281 1 98.94 108 LEU A CA 1
ATOM 864 C C . LEU A 1 108 ? 6.145 10.523 1.05 1 98.94 108 LEU A C 1
ATOM 866 O O . LEU A 1 108 ? 5.395 9.664 1.521 1 98.94 108 LEU A O 1
ATOM 870 N N . VAL A 1 109 ? 6.461 11.555 1.71 1 98.88 109 VAL A N 1
ATOM 871 C CA . VAL A 1 109 ? 5.742 12.016 2.895 1 98.88 109 VAL A CA 1
ATOM 872 C C . VAL A 1 109 ? 4.863 13.211 2.533 1 98.88 109 VAL A C 1
ATOM 874 O O . VAL A 1 109 ? 5.344 14.188 1.952 1 98.88 109 VAL A O 1
ATOM 877 N N . ILE A 1 110 ? 3.562 13.156 2.842 1 98.94 110 ILE A N 1
ATOM 878 C CA . ILE A 1 110 ? 2.594 14.164 2.42 1 98.94 110 ILE A CA 1
ATOM 879 C C . ILE A 1 110 ? 1.786 14.633 3.625 1 98.94 110 ILE A C 1
ATOM 881 O O . ILE A 1 110 ? 1.219 13.828 4.359 1 98.94 110 ILE A O 1
ATOM 885 N N . ALA A 1 111 ? 1.733 15.883 3.834 1 98.69 111 ALA A N 1
ATOM 886 C CA . ALA A 1 111 ? 0.969 16.422 4.953 1 98.69 111 ALA A CA 1
ATOM 887 C C . ALA A 1 111 ? 0.605 17.891 4.707 1 98.69 111 ALA A C 1
ATOM 889 O O . ALA A 1 111 ? 1.328 18.609 4.008 1 98.69 111 ALA A O 1
ATOM 890 N N . PRO A 1 112 ? -0.506 18.344 5.211 1 98.19 112 PRO A N 1
ATOM 891 C CA . PRO A 1 112 ? -0.785 19.781 5.176 1 98.19 112 PRO A CA 1
ATOM 892 C C . PRO A 1 112 ? 0.18 20.578 6.039 1 98.19 112 PRO A C 1
ATOM 894 O O . PRO A 1 112 ? 0.588 20.125 7.109 1 98.19 112 PRO A O 1
ATOM 897 N N . LEU A 1 113 ? 0.468 21.703 5.59 1 96.62 113 LEU A N 1
ATOM 898 C CA . LEU A 1 113 ? 1.384 22.578 6.312 1 96.62 113 LEU A CA 1
ATOM 899 C C . LEU A 1 113 ? 0.624 23.484 7.277 1 96.62 113 LEU A C 1
ATOM 901 O O . LEU A 1 113 ? 0.048 24.5 6.867 1 96.62 113 LEU A O 1
ATOM 905 N N . VAL A 1 114 ? 0.738 23.078 8.586 1 95.06 114 VAL A N 1
ATOM 906 C CA . VAL A 1 114 ? -0.043 23.812 9.578 1 95.06 114 VAL A CA 1
ATOM 907 C C . VAL A 1 114 ? 0.693 25.078 9.984 1 95.06 114 VAL A C 1
ATOM 909 O O . VAL A 1 114 ? 0.073 26.047 10.438 1 95.06 114 VAL A O 1
ATOM 912 N N . TYR A 1 115 ? 2.014 25.109 9.859 1 92.81 115 TYR A N 1
ATOM 913 C CA . TYR A 1 115 ? 2.832 26.297 10.031 1 92.81 115 TYR A CA 1
ATOM 914 C C . TYR A 1 115 ? 4.066 26.25 9.141 1 92.81 115 TYR A C 1
ATOM 916 O O . TYR A 1 115 ? 4.418 25.188 8.617 1 92.81 115 TYR A O 1
ATOM 924 N N . LYS A 1 116 ? 4.711 27.281 8.836 1 86.69 116 LYS A N 1
ATOM 925 C CA . LYS A 1 116 ? 5.781 27.406 7.852 1 86.69 116 LYS A CA 1
ATOM 926 C C . LYS A 1 116 ? 6.945 26.484 8.18 1 86.69 116 LYS A C 1
ATOM 928 O O . LYS A 1 116 ? 7.523 25.859 7.289 1 86.69 116 LYS A O 1
ATOM 933 N N . GLY A 1 117 ? 7.34 26.328 9.391 1 90.88 117 GLY A N 1
ATOM 934 C CA . GLY A 1 117 ? 8.484 25.516 9.789 1 90.88 117 GLY A CA 1
ATOM 935 C C . GLY A 1 117 ? 8.203 24.031 9.773 1 90.88 117 GLY A C 1
ATOM 936 O O . GLY A 1 117 ? 9.125 23.219 9.867 1 90.88 117 GLY A O 1
ATOM 937 N N . PHE A 1 118 ? 6.961 23.703 9.578 1 95.06 118 PHE A N 1
ATOM 938 C CA . PHE A 1 118 ? 6.566 22.297 9.648 1 95.06 118 PHE A CA 1
ATOM 939 C C . PHE A 1 118 ? 7.191 21.5 8.508 1 95.06 118 PHE A C 1
ATOM 941 O O . PHE A 1 118 ? 7.52 20.328 8.664 1 95.06 118 PHE A O 1
ATOM 948 N N . LYS A 1 119 ? 7.352 22.156 7.344 1 95.94 119 LYS A N 1
ATOM 949 C CA . LYS A 1 119 ? 7.941 21.484 6.188 1 95.94 119 LYS A CA 1
ATOM 950 C C . LYS A 1 119 ? 9.328 20.938 6.512 1 95.94 119 LYS A C 1
ATOM 952 O O . LYS A 1 119 ? 9.664 19.812 6.133 1 95.94 119 LYS A O 1
ATOM 957 N N . ASP A 1 120 ? 10.133 21.734 7.25 1 95.88 120 ASP A N 1
ATOM 958 C CA . ASP A 1 120 ? 11.477 21.297 7.633 1 95.88 120 ASP A CA 1
ATOM 959 C C . ASP A 1 120 ? 11.422 20.047 8.516 1 95.88 120 ASP A C 1
ATOM 961 O O . ASP A 1 120 ? 12.25 19.156 8.383 1 95.88 120 ASP A O 1
ATOM 965 N N . GLU A 1 121 ? 10.5 20.016 9.391 1 95.88 121 GLU A N 1
ATOM 966 C CA . GLU A 1 121 ? 10.312 18.859 10.258 1 95.88 121 GLU A CA 1
ATOM 967 C C . GLU A 1 121 ? 9.938 17.609 9.445 1 95.88 121 GLU A C 1
ATOM 969 O O . GLU A 1 121 ? 10.438 16.516 9.711 1 95.88 121 GLU A O 1
ATOM 974 N N . LEU A 1 122 ? 9.102 17.797 8.469 1 97.94 122 LEU A N 1
ATOM 975 C CA . LEU A 1 122 ? 8.703 16.703 7.598 1 97.94 122 LEU A CA 1
ATOM 976 C C . LEU A 1 122 ? 9.883 16.188 6.789 1 97.94 122 LEU A C 1
ATOM 978 O O . LEU A 1 122 ? 10.008 14.977 6.562 1 97.94 122 LEU A O 1
ATOM 982 N N . GLU A 1 123 ? 10.68 17.094 6.324 1 98.56 123 GLU A N 1
ATOM 983 C CA . GLU A 1 123 ? 11.875 16.703 5.586 1 98.56 123 GLU A CA 1
ATOM 984 C C . GLU A 1 123 ? 12.797 15.836 6.445 1 98.56 123 GLU A C 1
ATOM 986 O O . GLU A 1 123 ? 13.258 14.781 6 1 98.56 123 GLU A O 1
ATOM 991 N N . ALA A 1 124 ? 13.031 16.312 7.66 1 98 124 ALA A N 1
ATOM 992 C CA . ALA A 1 124 ? 13.883 15.555 8.57 1 98 124 ALA A CA 1
ATOM 993 C C . ALA A 1 124 ? 13.281 14.18 8.859 1 98 124 ALA A C 1
ATOM 995 O O . ALA A 1 124 ? 14.008 13.18 8.898 1 98 124 ALA A O 1
ATOM 996 N N . HIS A 1 125 ? 12.055 14.195 9.055 1 97.31 125 HIS A N 1
ATOM 997 C CA . HIS A 1 125 ? 11.336 12.953 9.305 1 97.31 125 HIS A CA 1
ATOM 998 C C . HIS A 1 125 ? 11.477 11.992 8.125 1 97.31 125 HIS A C 1
ATOM 1000 O O . HIS A 1 125 ? 11.836 10.828 8.312 1 97.31 125 HIS A O 1
ATOM 1006 N N . ALA A 1 126 ? 11.234 12.43 6.895 1 98.25 126 ALA A N 1
ATOM 1007 C CA . ALA A 1 126 ? 11.32 11.609 5.688 1 98.25 126 ALA A CA 1
ATOM 1008 C C . ALA A 1 126 ? 12.719 11.039 5.508 1 98.25 126 ALA A C 1
ATOM 1010 O O . ALA A 1 126 ? 12.875 9.852 5.188 1 98.25 126 ALA A O 1
ATOM 1011 N N . ALA A 1 127 ? 13.688 11.875 5.773 1 98.12 127 ALA A N 1
ATOM 1012 C CA . ALA A 1 127 ? 15.07 11.422 5.656 1 98.12 127 ALA A CA 1
ATOM 1013 C C . ALA A 1 127 ? 15.367 10.312 6.66 1 98.12 127 ALA A C 1
ATOM 1015 O O . ALA A 1 127 ? 16 9.312 6.316 1 98.12 127 ALA A O 1
ATOM 1016 N N . SER A 1 128 ? 14.898 10.5 7.836 1 96.88 128 SER A N 1
ATOM 1017 C CA . SER A 1 128 ? 15.164 9.523 8.891 1 96.88 128 SER A CA 1
ATOM 1018 C C . SER A 1 128 ? 14.508 8.188 8.578 1 96.88 128 SER A C 1
ATOM 1020 O O . SER A 1 128 ? 15.062 7.129 8.883 1 96.88 128 SER A O 1
ATOM 1022 N N . MET A 1 129 ? 13.398 8.164 7.926 1 95.25 129 MET A N 1
ATOM 1023 C CA . MET A 1 129 ? 12.641 6.953 7.621 1 95.25 129 MET A CA 1
ATOM 1024 C C . MET A 1 129 ? 13.367 6.102 6.586 1 95.25 129 MET A C 1
ATOM 1026 O O . MET A 1 129 ? 13.164 4.887 6.52 1 95.25 129 MET A O 1
ATOM 1030 N N . THR A 1 130 ? 14.18 6.746 5.777 1 96.31 130 THR A N 1
ATOM 1031 C CA . THR A 1 130 ? 14.812 6.023 4.68 1 96.31 130 THR A CA 1
ATOM 1032 C C . THR A 1 130 ? 16.312 5.852 4.93 1 96.31 130 THR A C 1
ATOM 1034 O O . THR A 1 130 ? 17.031 5.375 4.059 1 96.31 130 THR A O 1
ATOM 1037 N N . ALA A 1 131 ? 16.703 6.301 6.125 1 92.5 131 ALA A N 1
ATOM 1038 C CA . ALA A 1 131 ? 18.109 6.16 6.465 1 92.5 131 ALA A CA 1
ATOM 1039 C C . ALA A 1 131 ? 18.5 4.691 6.625 1 92.5 131 ALA A C 1
ATOM 1041 O O . ALA A 1 131 ? 17.75 3.908 7.219 1 92.5 131 ALA A O 1
ATOM 1042 N N . PRO A 1 132 ? 19.594 4.293 6.023 1 84.81 132 PRO A N 1
ATOM 1043 C CA . PRO A 1 132 ? 20.031 2.906 6.211 1 84.81 132 PRO A CA 1
ATOM 1044 C C . PRO A 1 132 ? 20.281 2.564 7.676 1 84.81 132 PRO A C 1
ATOM 1046 O O . PRO A 1 132 ? 20.672 3.438 8.461 1 84.81 132 PRO A O 1
ATOM 1049 N N . PRO A 1 133 ? 19.891 1.314 7.965 1 78.19 133 PRO A N 1
ATOM 1050 C CA . PRO A 1 133 ? 20.156 0.916 9.352 1 78.19 133 PRO A CA 1
ATOM 1051 C C . PRO A 1 133 ? 21.625 1.065 9.742 1 78.19 133 PRO A C 1
ATOM 1053 O O . PRO A 1 133 ? 22.5 0.897 8.898 1 78.19 133 PRO A O 1
ATOM 1056 N N . GLN A 1 134 ? 21.797 1.763 10.75 1 68.12 134 GLN A N 1
ATOM 1057 C CA . GLN A 1 134 ? 23.172 1.885 11.234 1 68.12 134 GLN A CA 1
ATOM 1058 C C . GLN A 1 134 ? 23.703 0.542 11.727 1 68.12 134 GLN A C 1
ATOM 1060 O O . GLN A 1 134 ? 22.953 -0.264 12.281 1 68.12 134 GLN A O 1
ATOM 1065 N N . ARG A 1 135 ? 24.5 -0.098 10.875 1 58.16 135 ARG A N 1
ATOM 1066 C CA . ARG A 1 135 ? 25.156 -1.29 11.398 1 58.16 135 ARG A CA 1
ATOM 1067 C C . ARG A 1 135 ? 25.594 -1.08 12.844 1 58.16 135 ARG A C 1
ATOM 1069 O O . ARG A 1 135 ? 26.031 0.015 13.211 1 58.16 135 ARG A O 1
ATOM 1076 N N . PRO A 1 136 ? 25.172 -1.932 13.812 1 53.59 136 PRO A N 1
ATOM 1077 C CA . PRO A 1 136 ? 25.812 -1.804 15.117 1 53.59 136 PRO A CA 1
ATOM 1078 C C . PRO A 1 136 ? 27.312 -1.564 15.023 1 53.59 136 PRO A C 1
ATOM 1080 O O . PRO A 1 136 ? 27.938 -1.94 14.031 1 53.59 136 PRO A O 1
ATOM 1083 N N . GLY A 1 137 ? 27.984 -0.687 15.797 1 44.94 137 GLY A N 1
ATOM 1084 C CA . GLY A 1 137 ? 29.406 -0.42 15.961 1 44.94 137 GLY A CA 1
ATOM 1085 C C . GLY A 1 137 ? 30.25 -1.667 15.852 1 44.94 137 GLY A C 1
ATOM 1086 O O . GLY A 1 137 ? 29.891 -2.723 16.375 1 44.94 137 GLY A O 1
ATOM 1087 N N . GLY A 1 138 ? 31.203 -1.796 14.836 1 42.03 138 GLY A N 1
ATOM 1088 C CA . GLY A 1 138 ? 32.469 -2.496 14.789 1 42.03 138 GLY A CA 1
ATOM 1089 C C . GLY A 1 138 ? 33.188 -2.549 16.125 1 42.03 138 GLY A C 1
ATOM 1090 O O . GLY A 1 138 ? 32.938 -1.717 17 1 42.03 138 GLY A O 1
ATOM 1091 N N . ILE A 1 139 ? 33.5 -3.758 16.625 1 41.09 139 ILE A N 1
ATOM 1092 C CA . ILE A 1 139 ? 34.5 -3.855 17.656 1 41.09 139 ILE A CA 1
ATOM 1093 C C . ILE A 1 139 ? 35.594 -2.809 17.406 1 41.09 139 ILE A C 1
ATOM 1095 O O . ILE A 1 139 ? 36.219 -2.795 16.344 1 41.09 139 ILE A O 1
ATOM 1099 N N . LYS A 1 140 ? 35.469 -1.78 17.984 1 32.09 140 LYS A N 1
ATOM 1100 C CA . LYS A 1 140 ? 36.719 -1.014 18.078 1 32.09 140 LYS A CA 1
ATOM 1101 C C . LYS A 1 140 ? 37.875 -1.874 18.625 1 32.09 140 LYS A C 1
ATOM 1103 O O . LYS A 1 140 ? 37.781 -2.375 19.75 1 32.09 140 LYS A O 1
ATOM 1108 N N . LYS A 1 141 ? 38.469 -2.662 17.734 1 33.78 141 LYS A N 1
ATOM 1109 C CA . LYS A 1 141 ? 39.75 -3.174 18.266 1 33.78 141 LYS A CA 1
ATOM 1110 C C . LYS A 1 141 ? 40.5 -2.086 19.016 1 33.78 141 LYS A C 1
ATOM 1112 O O . LYS A 1 141 ? 40.844 -1.048 18.453 1 33.78 141 LYS A O 1
ATOM 1117 N N . VAL A 1 142 ? 40.312 -2.199 20.344 1 23.3 142 VAL A N 1
ATOM 1118 C CA . VAL A 1 142 ? 41.312 -1.544 21.172 1 23.3 142 VAL A CA 1
ATOM 1119 C C . VAL A 1 142 ? 42.656 -2.242 21 1 23.3 142 VAL A C 1
ATOM 1121 O O . VAL A 1 142 ? 42.75 -3.475 20.953 1 23.3 142 VAL A O 1
ATOM 1124 N N . MET B 1 1 ? 1.796 -15.602 -19.438 1 92.38 1 MET B N 1
ATOM 1125 C CA . MET B 1 1 ? 1.257 -16.641 -18.578 1 92.38 1 MET B CA 1
ATOM 1126 C C . MET B 1 1 ? -0.153 -16.297 -18.109 1 92.38 1 MET B C 1
ATOM 1128 O O . MET B 1 1 ? -0.568 -15.141 -18.188 1 92.38 1 MET B O 1
ATOM 1132 N N . LYS B 1 2 ? -0.953 -17.266 -17.703 1 97.06 2 LYS B N 1
ATOM 1133 C CA . LYS B 1 2 ? -2.291 -17.078 -17.141 1 97.06 2 LYS B CA 1
ATOM 1134 C C . LYS B 1 2 ? -2.223 -16.531 -15.719 1 97.06 2 LYS B C 1
ATOM 1136 O O . LYS B 1 2 ? -1.581 -17.125 -14.852 1 97.06 2 LYS B O 1
ATOM 1141 N N . VAL B 1 3 ? -2.83 -15.398 -15.539 1 98.38 3 VAL B N 1
ATOM 1142 C CA . VAL B 1 3 ? -2.857 -14.734 -14.242 1 98.38 3 VAL B CA 1
ATOM 1143 C C . VAL B 1 3 ? -4.301 -14.547 -13.781 1 98.38 3 VAL B C 1
ATOM 1145 O O . VAL B 1 3 ? -5.133 -14.016 -14.523 1 98.38 3 VAL B O 1
ATOM 1148 N N . ALA B 1 4 ? -4.582 -15.086 -12.602 1 98.69 4 ALA B N 1
ATOM 1149 C CA . ALA B 1 4 ? -5.906 -14.891 -12.016 1 98.69 4 ALA B CA 1
ATOM 1150 C C . ALA B 1 4 ? -5.965 -13.578 -11.234 1 98.69 4 ALA B C 1
ATOM 1152 O O . ALA B 1 4 ? -5.004 -13.211 -10.555 1 98.69 4 ALA B O 1
ATOM 1153 N N . VAL B 1 5 ? -7.055 -12.852 -11.383 1 98.88 5 VAL B N 1
ATOM 1154 C CA . VAL B 1 5 ? -7.414 -11.703 -10.555 1 98.88 5 VAL B CA 1
ATOM 1155 C C . VAL B 1 5 ? -8.758 -11.961 -9.867 1 98.88 5 VAL B C 1
ATOM 1157 O O . VAL B 1 5 ? -9.789 -12.07 -10.539 1 98.88 5 VAL B O 1
ATOM 1160 N N . ILE B 1 6 ? -8.664 -12.07 -8.562 1 98.94 6 ILE B N 1
ATOM 1161 C CA . ILE B 1 6 ? -9.875 -12.32 -7.793 1 98.94 6 ILE B CA 1
ATOM 1162 C C . ILE B 1 6 ? -10.211 -11.094 -6.953 1 98.94 6 ILE B C 1
ATOM 1164 O O . ILE B 1 6 ? -9.391 -10.625 -6.164 1 98.94 6 ILE B O 1
ATOM 1168 N N . ARG B 1 7 ? -11.352 -10.555 -7.156 1 98.88 7 ARG B N 1
ATOM 1169 C CA . ARG B 1 7 ? -11.859 -9.484 -6.305 1 98.88 7 ARG B CA 1
ATOM 1170 C C . ARG B 1 7 ? -12.781 -10.031 -5.223 1 98.88 7 ARG B C 1
ATOM 1172 O O . ARG B 1 7 ? -13.75 -10.734 -5.523 1 98.88 7 ARG B O 1
ATOM 1179 N N . ALA B 1 8 ? -12.477 -9.773 -3.979 1 98.75 8 ALA B N 1
ATOM 1180 C CA . ALA B 1 8 ? -13.344 -10.172 -2.875 1 98.75 8 ALA B CA 1
ATOM 1181 C C . ALA B 1 8 ? -13.688 -8.977 -1.99 1 98.75 8 ALA B C 1
ATOM 1183 O O . ALA B 1 8 ? -12.852 -8.102 -1.766 1 98.75 8 ALA B O 1
ATOM 1184 N N . GLU B 1 9 ? -14.891 -8.93 -1.568 1 98.12 9 GLU B N 1
ATOM 1185 C CA . GLU B 1 9 ? -15.391 -7.883 -0.685 1 98.12 9 GLU B CA 1
ATOM 1186 C C . GLU B 1 9 ? -16.297 -8.469 0.402 1 98.12 9 GLU B C 1
ATOM 1188 O O . GLU B 1 9 ? -17.25 -9.18 0.104 1 98.12 9 GLU B O 1
ATOM 1193 N N . HIS B 1 10 ? -15.961 -8.195 1.632 1 96.44 10 HIS B N 1
ATOM 1194 C CA . HIS B 1 10 ? -16.781 -8.562 2.783 1 96.44 10 HIS B CA 1
ATOM 1195 C C . HIS B 1 10 ? -17.125 -10.047 2.764 1 96.44 10 HIS B C 1
ATOM 1197 O O . HIS B 1 10 ? -18.281 -10.414 2.945 1 96.44 10 HIS B O 1
ATOM 1203 N N . GLY B 1 11 ? -16.156 -10.789 2.426 1 96.88 11 GLY B N 1
ATOM 1204 C CA . GLY B 1 11 ? -16.281 -12.234 2.545 1 96.88 11 GLY B CA 1
ATOM 1205 C C . GLY B 1 11 ? -16.844 -12.883 1.295 1 96.88 11 GLY B C 1
ATOM 1206 O O . GLY B 1 11 ? -17.109 -14.086 1.289 1 96.88 11 GLY B O 1
ATOM 1207 N N . ARG B 1 12 ? -17 -12.086 0.177 1 97.88 12 ARG B N 1
ATOM 1208 C CA . ARG B 1 12 ? -17.594 -12.609 -1.053 1 97.88 12 ARG B CA 1
ATOM 1209 C C . ARG B 1 12 ? -16.688 -12.312 -2.252 1 97.88 12 ARG B C 1
ATOM 1211 O O . ARG B 1 12 ? -16.125 -11.227 -2.357 1 97.88 12 ARG B O 1
ATOM 1218 N N . VAL B 1 13 ? -16.672 -13.266 -3.125 1 98.69 13 VAL B N 1
ATOM 1219 C CA . VAL B 1 13 ? -15.984 -13.039 -4.395 1 98.69 13 VAL B CA 1
ATOM 1220 C C . VAL B 1 13 ? -16.891 -12.234 -5.328 1 98.69 13 VAL B C 1
ATOM 1222 O O . VAL B 1 13 ? -17.984 -12.68 -5.668 1 98.69 13 VAL B O 1
ATOM 1225 N N . GLU B 1 14 ? -16.5 -11.094 -5.758 1 98.69 14 GLU B N 1
ATOM 1226 C CA . GLU B 1 14 ? -17.297 -10.219 -6.617 1 98.69 14 GLU B CA 1
ATOM 1227 C C . GLU B 1 14 ? -16.938 -10.422 -8.086 1 98.69 14 GLU B C 1
ATOM 1229 O O . GLU B 1 14 ? -17.781 -10.242 -8.969 1 98.69 14 GLU B O 1
ATOM 1234 N N . GLU B 1 15 ? -15.703 -10.672 -8.367 1 98.38 15 GLU B N 1
ATOM 1235 C CA . GLU B 1 15 ? -15.203 -10.867 -9.727 1 98.38 15 GLU B CA 1
ATOM 1236 C C . GLU B 1 15 ? -14.031 -11.844 -9.742 1 98.38 15 GLU B C 1
ATOM 1238 O O . GLU B 1 15 ? -13.234 -11.883 -8.805 1 98.38 15 GLU B O 1
ATOM 1243 N N . SER B 1 16 ? -13.945 -12.641 -10.648 1 98.12 16 SER B N 1
ATOM 1244 C CA . SER B 1 16 ? -12.883 -13.602 -10.906 1 98.12 16 SER B CA 1
ATOM 1245 C C . SER B 1 16 ? -12.484 -13.609 -12.383 1 98.12 16 SER B C 1
ATOM 1247 O O . SER B 1 16 ? -13.234 -14.102 -13.227 1 98.12 16 SER B O 1
ATOM 1249 N N . LEU B 1 17 ? -11.297 -13.039 -12.695 1 97.94 17 LEU B N 1
ATOM 1250 C CA . LEU B 1 17 ? -10.859 -12.875 -14.078 1 97.94 17 LEU B CA 1
ATOM 1251 C C . LEU B 1 17 ? -9.523 -13.578 -14.305 1 97.94 17 LEU B C 1
ATOM 1253 O O . LEU B 1 17 ? -8.773 -13.812 -13.359 1 97.94 17 LEU B O 1
ATOM 1257 N N . VAL B 1 18 ? -9.289 -13.953 -15.523 1 97.88 18 VAL B N 1
ATOM 1258 C CA . VAL B 1 18 ? -8 -14.5 -15.938 1 97.88 18 VAL B CA 1
ATOM 1259 C C . VAL B 1 18 ? -7.445 -13.688 -17.109 1 97.88 18 VAL B C 1
ATOM 1261 O O . VAL B 1 18 ? -8.156 -13.422 -18.078 1 97.88 18 VAL B O 1
ATOM 1264 N N . PHE B 1 19 ? -6.266 -13.266 -16.984 1 97.31 19 PHE B N 1
ATOM 1265 C CA . PHE B 1 19 ? -5.562 -12.516 -18.016 1 97.31 19 PHE B CA 1
ATOM 1266 C C . PHE B 1 19 ? -4.391 -13.328 -18.562 1 97.31 19 PHE B C 1
ATOM 1268 O O . PHE B 1 19 ? -3.785 -14.117 -17.828 1 97.31 19 PHE B O 1
ATOM 1275 N N . GLU B 1 20 ? -4.152 -13.164 -19.812 1 96.38 20 GLU B N 1
ATOM 1276 C CA . GLU B 1 20 ? -2.902 -13.656 -20.391 1 96.38 20 GLU B CA 1
ATOM 1277 C C . GLU B 1 20 ? -1.896 -12.523 -2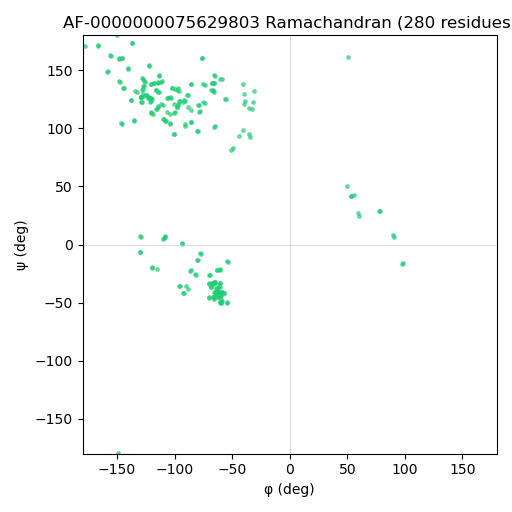0.562 1 96.38 20 GLU B C 1
ATOM 1279 O O . GLU B 1 20 ? -1.919 -11.812 -21.578 1 96.38 20 GLU B O 1
ATOM 1284 N N . ALA B 1 21 ? -1.032 -12.336 -19.625 1 96.25 21 ALA B N 1
ATOM 1285 C CA . ALA B 1 21 ? -0.074 -11.242 -19.562 1 96.25 21 ALA B CA 1
ATOM 1286 C C . ALA B 1 21 ? 0.999 -11.508 -18.516 1 96.25 21 ALA B C 1
ATOM 1288 O O . ALA B 1 21 ? 0.962 -12.539 -17.828 1 96.25 21 ALA B O 1
ATOM 1289 N N . ARG B 1 22 ? 2.004 -10.648 -18.516 1 95.94 22 ARG B N 1
ATOM 1290 C CA . ARG B 1 22 ? 3.008 -10.719 -17.453 1 95.94 22 ARG B CA 1
ATOM 1291 C C . ARG B 1 22 ? 2.4 -10.375 -16.094 1 95.94 22 ARG B C 1
ATOM 1293 O O . ARG B 1 22 ? 1.597 -9.445 -15.992 1 95.94 22 ARG B O 1
ATOM 1300 N N . LEU B 1 23 ? 2.807 -11.148 -15.055 1 97.88 23 LEU B N 1
ATOM 1301 C CA . LEU B 1 23 ? 2.234 -11.008 -13.719 1 97.88 23 LEU B CA 1
ATOM 1302 C C . LEU B 1 23 ? 2.346 -9.57 -13.227 1 97.88 23 LEU B C 1
ATOM 1304 O O . LEU B 1 23 ? 1.347 -8.969 -12.82 1 97.88 23 LEU B O 1
ATOM 1308 N N . GLU B 1 24 ? 3.564 -9 -13.336 1 97.31 24 GLU B N 1
ATOM 1309 C CA . GLU B 1 24 ? 3.828 -7.668 -12.789 1 97.31 24 GLU B CA 1
ATOM 1310 C C . GLU B 1 24 ? 3.02 -6.602 -13.523 1 97.31 24 GLU B C 1
ATOM 1312 O O . GLU B 1 24 ? 2.615 -5.602 -12.93 1 97.31 24 GLU B O 1
ATOM 1317 N N . GLU B 1 25 ? 2.779 -6.832 -14.812 1 97.44 25 GLU B N 1
ATOM 1318 C CA . GLU B 1 25 ? 1.942 -5.918 -15.578 1 97.44 25 GLU B CA 1
ATOM 1319 C C . GLU B 1 25 ? 0.499 -5.941 -15.086 1 97.44 25 GLU B C 1
ATOM 1321 O O . GLU B 1 25 ? -0.136 -4.895 -14.953 1 97.44 25 GLU B O 1
ATOM 1326 N N . VAL B 1 26 ? -0.007 -7.152 -14.859 1 98.62 26 VAL B N 1
ATOM 1327 C CA . VAL B 1 26 ? -1.37 -7.293 -14.359 1 98.62 26 VAL B CA 1
ATOM 1328 C C . VAL B 1 26 ? -1.486 -6.637 -12.984 1 98.62 26 VAL B C 1
ATOM 1330 O O . VAL B 1 26 ? -2.451 -5.914 -12.711 1 98.62 26 VAL B O 1
ATOM 1333 N N . VAL B 1 27 ? -0.513 -6.848 -12.117 1 98.81 27 VAL B N 1
ATOM 1334 C CA . VAL B 1 27 ? -0.521 -6.285 -10.773 1 98.81 27 VAL B CA 1
ATOM 1335 C C . VAL B 1 27 ? -0.574 -4.762 -10.844 1 98.81 27 VAL B C 1
ATOM 1337 O O . VAL B 1 27 ? -1.401 -4.129 -10.188 1 98.81 27 VAL B O 1
ATOM 1340 N N . LYS B 1 28 ? 0.309 -4.176 -11.641 1 98.44 28 LYS B N 1
ATOM 1341 C CA . LYS B 1 28 ? 0.356 -2.719 -11.742 1 98.44 28 LYS B CA 1
ATOM 1342 C C . LYS B 1 28 ? -0.943 -2.166 -12.32 1 98.44 28 LYS B C 1
ATOM 1344 O O . LYS B 1 28 ? -1.458 -1.151 -11.852 1 98.44 28 LYS B O 1
ATOM 1349 N N . ASP B 1 29 ? -1.458 -2.836 -13.32 1 98.12 29 ASP B N 1
ATOM 1350 C CA . ASP B 1 29 ? -2.715 -2.408 -13.93 1 98.12 29 ASP B CA 1
ATOM 1351 C C . ASP B 1 29 ? -3.859 -2.465 -12.922 1 98.12 29 ASP B C 1
ATOM 1353 O O . ASP B 1 29 ? -4.66 -1.531 -12.828 1 98.12 29 ASP B O 1
ATOM 1357 N N . MET B 1 30 ? -3.914 -3.551 -12.18 1 98.81 30 MET B N 1
ATOM 1358 C CA . MET B 1 30 ? -4.984 -3.699 -11.195 1 98.81 30 MET B CA 1
ATOM 1359 C C . MET B 1 30 ? -4.82 -2.703 -10.055 1 98.81 30 MET B C 1
ATOM 1361 O O . MET B 1 30 ? -5.809 -2.207 -9.508 1 98.81 30 MET B O 1
ATOM 1365 N N . ALA B 1 31 ? -3.551 -2.455 -9.68 1 98.81 31 ALA B N 1
ATOM 1366 C CA . ALA B 1 31 ? -3.291 -1.438 -8.664 1 98.81 31 ALA B CA 1
ATOM 1367 C C . ALA B 1 31 ? -3.781 -0.068 -9.125 1 98.81 31 ALA B C 1
ATOM 1369 O O . ALA B 1 31 ? -4.375 0.681 -8.344 1 98.81 31 ALA B O 1
ATOM 1370 N N . ARG B 1 32 ? -3.553 0.26 -10.375 1 98.38 32 ARG B N 1
ATOM 1371 C CA . ARG B 1 32 ? -4.027 1.521 -10.93 1 98.38 32 ARG B CA 1
ATOM 1372 C C . ARG B 1 32 ? -5.547 1.618 -10.852 1 98.38 32 ARG B C 1
ATOM 1374 O O . ARG B 1 32 ? -6.09 2.65 -10.453 1 98.38 32 ARG B O 1
ATOM 1381 N N . HIS B 1 33 ? -6.148 0.56 -11.195 1 98.19 33 HIS B N 1
ATOM 1382 C CA . HIS B 1 33 ? -7.605 0.536 -11.156 1 98.19 33 HIS B CA 1
ATOM 1383 C C . HIS B 1 33 ? -8.125 0.658 -9.727 1 98.19 33 HIS B C 1
ATOM 1385 O O . HIS B 1 33 ? -9.047 1.433 -9.461 1 98.19 33 HIS B O 1
ATOM 1391 N N . ALA B 1 34 ? -7.527 -0.113 -8.836 1 98.69 34 ALA B N 1
ATOM 1392 C CA . ALA B 1 34 ? -7.934 -0.072 -7.438 1 98.69 34 ALA B CA 1
ATOM 1393 C C . ALA B 1 34 ? -7.723 1.318 -6.844 1 98.69 34 ALA B C 1
ATOM 1395 O O . ALA B 1 34 ? -8.508 1.769 -6.004 1 98.69 34 ALA B O 1
ATOM 1396 N N . LEU B 1 35 ? -6.637 1.982 -7.277 1 98.5 35 LEU B N 1
ATOM 1397 C CA . LEU B 1 35 ? -6.324 3.326 -6.805 1 98.5 35 LEU B CA 1
ATOM 1398 C C . LEU B 1 35 ? -7.441 4.301 -7.152 1 98.5 35 LEU B C 1
ATOM 1400 O O . LEU B 1 35 ? -7.719 5.23 -6.395 1 98.5 35 LEU B O 1
ATOM 1404 N N . GLU B 1 36 ? -8.094 4.086 -8.258 1 97.38 36 GLU B N 1
ATOM 1405 C CA . GLU B 1 36 ? -9.203 4.938 -8.664 1 97.38 36 GLU B CA 1
ATOM 1406 C C . GLU B 1 36 ? -10.398 4.785 -7.719 1 97.38 36 GLU B C 1
ATOM 1408 O O . GLU B 1 36 ? -11.109 5.754 -7.453 1 97.38 36 GLU B O 1
ATOM 1413 N N . GLU B 1 37 ? -10.578 3.629 -7.227 1 97.81 37 GLU B N 1
ATOM 1414 C CA . GLU B 1 37 ? -11.711 3.35 -6.344 1 97.81 37 GLU B CA 1
ATOM 1415 C C . GLU B 1 37 ? -11.375 3.695 -4.895 1 97.81 37 GLU B C 1
ATOM 1417 O O . GLU B 1 37 ? -12.281 3.844 -4.066 1 97.81 37 GLU B O 1
ATOM 1422 N N . TRP B 1 38 ? -10.164 3.758 -4.48 1 98.56 38 TRP B N 1
ATOM 1423 C CA . TRP B 1 38 ? -9.648 3.916 -3.121 1 98.56 38 TRP B CA 1
ATOM 1424 C C . TRP B 1 38 ? -9.984 5.297 -2.572 1 98.56 38 TRP B C 1
ATOM 1426 O O . TRP B 1 38 ? -9.906 6.293 -3.295 1 98.56 38 TRP B O 1
ATOM 1436 N N . ASP B 1 39 ? -10.336 5.312 -1.378 1 97.56 39 ASP B N 1
ATOM 1437 C CA . ASP B 1 39 ? -10.547 6.559 -0.646 1 97.56 39 ASP B CA 1
ATOM 1438 C C . ASP B 1 39 ? -9.43 6.785 0.371 1 97.56 39 ASP B C 1
ATOM 1440 O O . ASP B 1 39 ? -9.398 6.148 1.425 1 97.56 39 ASP B O 1
ATOM 1444 N N . PRO B 1 40 ? -8.547 7.719 0.066 1 97.5 40 PRO B N 1
ATOM 1445 C CA . PRO B 1 40 ? -7.418 7.969 0.972 1 97.5 40 PRO B CA 1
ATOM 1446 C C . PRO B 1 40 ? -7.871 8.406 2.365 1 97.5 40 PRO B C 1
ATOM 1448 O O . PRO B 1 40 ? -7.117 8.273 3.332 1 97.5 40 PRO B O 1
ATOM 1451 N N . GLY B 1 41 ? -8.969 8.891 2.5 1 94.94 41 GLY B N 1
ATOM 1452 C CA . GLY B 1 41 ? -9.445 9.383 3.785 1 94.94 41 GLY B CA 1
ATOM 1453 C C . GLY B 1 41 ? -9.945 8.273 4.699 1 94.94 41 GLY B C 1
ATOM 1454 O O . GLY B 1 41 ? -10.086 8.477 5.906 1 94.94 41 GLY B O 1
ATOM 1455 N N . SER B 1 42 ? -10.156 7.078 4.16 1 93.62 42 SER B N 1
ATOM 1456 C CA . SER B 1 42 ? -10.859 6.074 4.953 1 93.62 42 SER B CA 1
ATOM 1457 C C . SER B 1 42 ? -9.992 4.84 5.176 1 93.62 42 SER B C 1
ATOM 1459 O O . SER B 1 42 ? -10.273 4.027 6.059 1 93.62 42 SER B O 1
ATOM 1461 N N . SER B 1 43 ? -8.992 4.672 4.336 1 96.31 43 SER B N 1
ATOM 1462 C CA . SER B 1 43 ? -8.227 3.436 4.43 1 96.31 43 SER B CA 1
ATOM 1463 C C . SER B 1 43 ? -6.816 3.617 3.869 1 96.31 43 SER B C 1
ATOM 1465 O O . SER B 1 43 ? -6.531 4.617 3.203 1 96.31 43 SER B O 1
ATOM 1467 N N . ASP B 1 44 ? -5.945 2.705 4.219 1 97.44 44 ASP B N 1
ATOM 1468 C CA . ASP B 1 44 ? -4.656 2.588 3.543 1 97.44 44 ASP B CA 1
ATOM 1469 C C . ASP B 1 44 ? -4.812 1.928 2.174 1 97.44 44 ASP B C 1
ATOM 1471 O O . ASP B 1 44 ? -5.875 1.39 1.855 1 97.44 44 ASP B O 1
ATOM 1475 N N . PHE B 1 45 ? -3.887 2.094 1.35 1 98.75 45 PHE B N 1
ATOM 1476 C CA . PHE B 1 45 ? -3.746 1.388 0.082 1 98.75 45 PHE B CA 1
ATOM 1477 C C . PHE B 1 45 ? -2.488 0.527 0.077 1 98.75 45 PHE B C 1
ATOM 1479 O O . PHE B 1 45 ? -1.376 1.044 0.194 1 98.75 45 PHE B O 1
ATOM 1486 N N . LEU B 1 46 ? -2.662 -0.753 -0.024 1 98.31 46 LEU B N 1
ATOM 1487 C CA . LEU B 1 46 ? -1.547 -1.676 0.157 1 98.31 46 LEU B CA 1
ATOM 1488 C C . LEU B 1 46 ? -1.457 -2.654 -1.009 1 98.31 46 LEU B C 1
ATOM 1490 O O . LEU B 1 46 ? -2.447 -3.299 -1.362 1 98.31 46 LEU B O 1
ATOM 1494 N N . VAL B 1 47 ? -0.36 -2.715 -1.685 1 98.75 47 VAL B N 1
ATOM 1495 C CA . VAL B 1 47 ? -0.019 -3.812 -2.582 1 98.75 47 VAL B C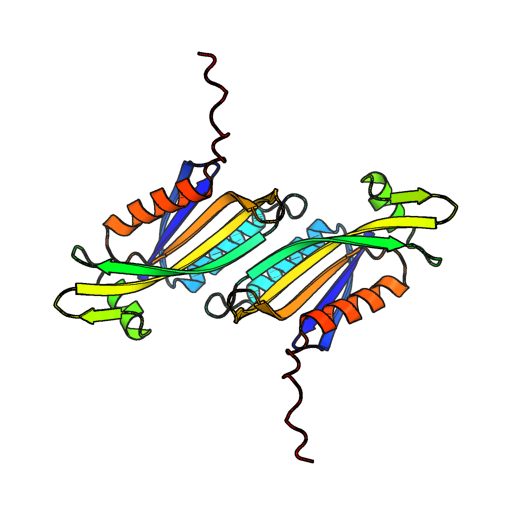A 1
ATOM 1496 C C . VAL B 1 47 ? 1.117 -4.637 -1.983 1 98.75 47 VAL B C 1
ATOM 1498 O O . VAL B 1 47 ? 2.26 -4.176 -1.913 1 98.75 47 VAL B O 1
ATOM 1501 N N . ILE B 1 48 ? 0.822 -5.844 -1.518 1 97.5 48 ILE B N 1
ATOM 1502 C CA . ILE B 1 48 ? 1.762 -6.691 -0.793 1 97.5 48 ILE B CA 1
ATOM 1503 C C . ILE B 1 48 ? 2.029 -7.965 -1.594 1 97.5 48 ILE B C 1
ATOM 1505 O O . ILE B 1 48 ? 1.101 -8.578 -2.125 1 97.5 48 ILE B O 1
ATOM 1509 N N . ARG B 1 49 ? 3.277 -8.289 -1.712 1 96.81 49 ARG B N 1
ATOM 1510 C CA . ARG B 1 49 ? 3.682 -9.516 -2.383 1 96.81 49 ARG B CA 1
ATOM 1511 C C . ARG B 1 49 ? 4.062 -10.594 -1.37 1 96.81 49 ARG B C 1
ATOM 1513 O O . ARG B 1 49 ? 4.723 -10.305 -0.368 1 96.81 49 ARG B O 1
ATOM 1520 N N . ASP B 1 50 ? 3.605 -11.727 -1.594 1 96.19 50 ASP B N 1
ATOM 1521 C CA . ASP B 1 50 ? 3.998 -12.906 -0.828 1 96.19 50 ASP B CA 1
ATOM 1522 C C . ASP B 1 50 ? 4.234 -14.102 -1.744 1 96.19 50 ASP B C 1
ATOM 1524 O O . ASP B 1 50 ? 4.078 -14 -2.963 1 96.19 50 ASP B O 1
ATOM 1528 N N . ASP B 1 51 ? 4.73 -15.188 -1.136 1 96.31 51 ASP B N 1
ATOM 1529 C CA . ASP B 1 51 ? 4.836 -16.469 -1.821 1 96.31 51 ASP B CA 1
ATOM 1530 C C . ASP B 1 51 ? 3.984 -17.531 -1.133 1 96.31 51 ASP B C 1
ATOM 1532 O O . ASP B 1 51 ? 3.912 -17.578 0.097 1 96.31 51 ASP B O 1
ATOM 1536 N N . ILE B 1 52 ? 3.404 -18.25 -1.982 1 96.06 52 ILE B N 1
ATOM 1537 C CA . ILE B 1 52 ? 2.713 -19.422 -1.454 1 96.06 52 ILE B CA 1
ATOM 1538 C C . ILE B 1 52 ? 3.285 -20.688 -2.086 1 96.06 52 ILE B C 1
ATOM 1540 O O . ILE B 1 52 ? 3.639 -20.703 -3.268 1 96.06 52 ILE B O 1
ATOM 1544 N N . GLU B 1 53 ? 3.461 -21.688 -1.273 1 95.44 53 GLU B N 1
ATOM 1545 C CA . GLU B 1 53 ? 3.926 -22.969 -1.789 1 95.44 53 GLU B CA 1
ATOM 1546 C C . GLU B 1 53 ? 2.754 -23.859 -2.207 1 95.44 53 GLU B C 1
ATOM 1548 O O . GLU B 1 53 ? 1.808 -24.047 -1.44 1 95.44 53 GLU B O 1
ATOM 1553 N N . VAL B 1 54 ? 2.906 -24.312 -3.414 1 94.12 54 VAL B N 1
ATOM 1554 C CA . VAL B 1 54 ? 1.859 -25.172 -3.955 1 94.12 54 VAL B CA 1
ATOM 1555 C C . VAL B 1 54 ? 2.477 -26.469 -4.48 1 94.12 54 VAL B C 1
ATOM 1557 O O . VAL B 1 54 ? 3.539 -26.453 -5.105 1 94.12 54 VAL B O 1
ATOM 1560 N N . THR B 1 55 ? 1.862 -27.578 -4.129 1 91.75 55 THR B N 1
ATOM 1561 C CA . THR B 1 55 ? 2.215 -28.859 -4.73 1 91.75 55 THR B CA 1
ATOM 1562 C C . THR B 1 55 ? 1.355 -29.125 -5.965 1 91.75 55 THR B C 1
ATOM 1564 O O . THR B 1 55 ? 0.125 -29.109 -5.883 1 91.75 55 THR B O 1
ATOM 1567 N N . VAL B 1 56 ? 2.076 -29.344 -7.062 1 87.38 56 VAL B N 1
ATOM 1568 C CA . VAL B 1 56 ? 1.367 -29.562 -8.32 1 87.38 56 VAL B CA 1
ATOM 1569 C C . VAL B 1 56 ? 1.31 -31.062 -8.625 1 87.38 56 VAL B C 1
ATOM 1571 O O . VAL B 1 56 ? 2.346 -31.734 -8.703 1 87.38 56 VAL B O 1
ATOM 1574 N N . VAL B 1 57 ? 0.145 -31.594 -8.75 1 78.06 57 VAL B N 1
ATOM 1575 C CA . VAL B 1 57 ? 0.013 -33.031 -8.914 1 78.06 57 VAL B CA 1
ATOM 1576 C C . VAL B 1 57 ? -0.578 -33.344 -10.289 1 78.06 57 VAL B C 1
ATOM 1578 O O . VAL B 1 57 ? -0.397 -34.469 -10.812 1 78.06 57 VAL B O 1
ATOM 1581 N N . GLY B 1 58 ? -1.292 -32.438 -11.031 1 79.44 58 GLY B N 1
ATOM 1582 C CA . GLY B 1 58 ? -1.902 -32.625 -12.336 1 79.44 58 GLY B CA 1
ATOM 1583 C C . GLY B 1 58 ? -2.574 -31.375 -12.867 1 79.44 58 GLY B C 1
ATOM 1584 O O . GLY B 1 58 ? -2.582 -30.344 -12.203 1 79.44 58 GLY B O 1
ATOM 1585 N N . ASP B 1 59 ? -3.023 -31.422 -14.258 1 86.38 59 ASP B N 1
ATOM 1586 C CA . ASP B 1 59 ? -3.709 -30.344 -14.953 1 86.38 59 ASP B CA 1
ATOM 1587 C C . ASP B 1 59 ? -2.896 -29.047 -14.898 1 86.38 59 ASP B C 1
ATOM 1589 O O . ASP B 1 59 ? -3.43 -28 -14.555 1 86.38 59 ASP B O 1
ATOM 1593 N N . VAL B 1 60 ? -1.673 -29.266 -15.109 1 89.56 60 VAL B N 1
ATOM 1594 C CA . VAL B 1 60 ? -0.679 -28.219 -14.961 1 89.56 60 VAL B CA 1
ATOM 1595 C C . VAL B 1 60 ? -0.774 -27.234 -16.125 1 89.56 60 VAL B C 1
ATOM 1597 O O . VAL B 1 60 ? -0.974 -27.656 -17.281 1 89.56 60 VAL B O 1
ATOM 1600 N N . GLU B 1 61 ? -0.694 -25.984 -15.836 1 91.94 61 GLU B N 1
ATOM 1601 C CA . GLU B 1 61 ? -0.47 -24.969 -16.859 1 91.94 61 GLU B CA 1
ATOM 1602 C C . GLU B 1 61 ? 1.006 -24.875 -17.234 1 91.94 61 GLU B C 1
ATOM 1604 O O . GLU B 1 61 ? 1.764 -24.125 -16.641 1 91.94 61 GLU B O 1
ATOM 1609 N N . GLU B 1 62 ? 1.357 -25.531 -18.312 1 90.69 62 GLU B N 1
ATOM 1610 C CA . GLU B 1 62 ? 2.754 -25.781 -18.656 1 90.69 62 GLU B CA 1
ATOM 1611 C C . GLU B 1 62 ? 3.504 -24.469 -18.875 1 90.69 62 GLU B C 1
ATOM 1613 O O . GLU B 1 62 ? 4.652 -24.328 -18.453 1 90.69 62 GLU B O 1
ATOM 1618 N N . ASP B 1 63 ? 2.82 -23.562 -19.562 1 93.5 63 ASP B N 1
ATOM 1619 C CA . ASP B 1 63 ? 3.475 -22.281 -19.844 1 93.5 63 ASP B CA 1
ATOM 1620 C C . ASP B 1 63 ? 3.783 -21.516 -18.562 1 93.5 63 ASP B C 1
ATOM 1622 O O . ASP B 1 63 ? 4.836 -20.891 -18.453 1 93.5 63 ASP B O 1
ATOM 1626 N N . VAL B 1 64 ? 2.873 -21.625 -17.641 1 95.25 64 VAL B N 1
ATOM 1627 C CA . VAL B 1 64 ? 3.066 -20.938 -16.359 1 95.25 64 VAL B CA 1
ATOM 1628 C C . VAL B 1 64 ? 4.191 -21.609 -15.578 1 95.25 64 VAL B C 1
ATOM 1630 O O . VAL B 1 64 ? 5.078 -20.938 -15.055 1 95.25 64 VAL B O 1
ATOM 1633 N N . LEU B 1 65 ? 4.168 -22.891 -15.531 1 93.31 65 LEU B N 1
ATOM 1634 C CA . LEU B 1 65 ? 5.18 -23.656 -14.805 1 93.31 65 LEU B CA 1
ATOM 1635 C C . LEU B 1 65 ? 6.57 -23.391 -15.367 1 93.31 65 LEU B C 1
ATOM 1637 O O . LEU B 1 65 ? 7.527 -23.203 -14.609 1 93.31 65 LEU B O 1
ATOM 1641 N N . LYS B 1 66 ? 6.707 -23.359 -16.641 1 94.12 66 LYS B N 1
ATOM 1642 C CA . LYS B 1 66 ? 7.984 -23.109 -17.297 1 94.12 66 LYS B CA 1
ATOM 1643 C C . LYS B 1 66 ? 8.5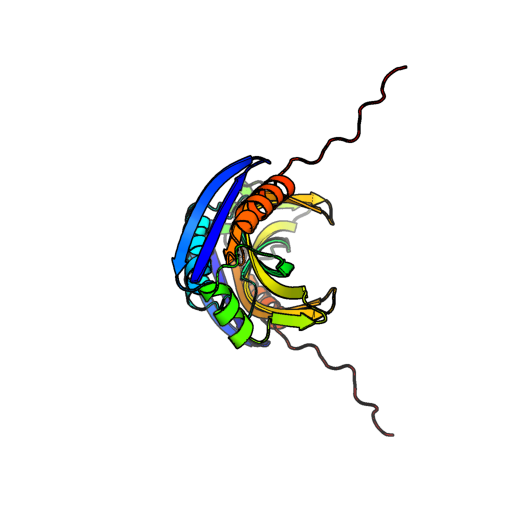39 -21.734 -16.922 1 94.12 66 LYS B C 1
ATOM 1645 O O . LYS B 1 66 ? 9.734 -21.594 -16.656 1 94.12 66 LYS B O 1
ATOM 1650 N N . GLU B 1 67 ? 7.652 -20.797 -16.922 1 95.12 67 GLU B N 1
ATOM 1651 C CA . GLU B 1 67 ? 8.07 -19.438 -16.562 1 95.12 67 GLU B CA 1
ATOM 1652 C C . GLU B 1 67 ? 8.57 -19.375 -15.133 1 95.12 67 GLU B C 1
ATOM 1654 O O . GLU B 1 67 ? 9.602 -18.766 -14.852 1 95.12 67 GLU B O 1
ATOM 1659 N N . LEU B 1 68 ? 7.855 -20.047 -14.219 1 96 68 LEU B N 1
ATOM 1660 C CA . LEU B 1 68 ? 8.258 -20.047 -12.82 1 96 68 LEU B CA 1
ATOM 1661 C C . LEU B 1 68 ? 9.539 -20.859 -12.625 1 96 68 LEU B C 1
ATOM 1663 O O . LEU B 1 68 ? 10.359 -20.516 -11.766 1 96 68 LEU B O 1
ATOM 1667 N N . GLU B 1 69 ? 9.703 -21.859 -13.383 1 94.62 69 GLU B N 1
ATOM 1668 C CA . GLU B 1 69 ? 10.938 -22.625 -13.359 1 94.62 69 GLU B CA 1
ATOM 1669 C C . GLU B 1 69 ? 12.133 -21.75 -13.75 1 94.62 69 GLU B C 1
ATOM 1671 O O . GLU B 1 69 ? 13.188 -21.812 -13.117 1 94.62 69 GLU B O 1
ATOM 1676 N N . ALA B 1 70 ? 11.898 -20.953 -14.75 1 94.88 70 ALA B N 1
ATOM 1677 C CA . ALA B 1 70 ? 12.953 -20.078 -15.234 1 94.88 70 ALA B CA 1
ATOM 1678 C C . ALA B 1 70 ? 13.367 -19.078 -14.156 1 94.88 70 ALA B C 1
ATOM 1680 O O . ALA B 1 70 ? 14.484 -18.547 -14.18 1 94.88 70 ALA B O 1
ATOM 1681 N N . GLN B 1 71 ? 12.508 -18.859 -13.242 1 94.12 71 GLN B N 1
ATOM 1682 C CA . GLN B 1 71 ? 12.766 -17.922 -12.148 1 94.12 71 GLN B CA 1
ATOM 1683 C C . GLN B 1 71 ? 13.336 -18.641 -10.93 1 94.12 71 GLN B C 1
ATOM 1685 O O . GLN B 1 71 ? 13.555 -18.031 -9.883 1 94.12 71 GLN B O 1
ATOM 1690 N N . GLY B 1 72 ? 13.516 -19.891 -11.008 1 95.44 72 GLY B N 1
ATOM 1691 C CA . GLY B 1 72 ? 14.062 -20.672 -9.914 1 95.44 72 GLY B CA 1
ATOM 1692 C C . GLY B 1 72 ? 13.039 -20.969 -8.828 1 95.44 72 GLY B C 1
ATOM 1693 O O . GLY B 1 72 ? 13.406 -21.172 -7.664 1 95.44 72 GLY B O 1
ATOM 1694 N N . ARG B 1 73 ? 11.781 -21.047 -9.203 1 96.38 73 ARG B N 1
ATOM 1695 C CA . ARG B 1 73 ? 10.719 -21.156 -8.203 1 96.38 73 ARG B CA 1
ATOM 1696 C C . ARG B 1 73 ? 10.102 -22.547 -8.203 1 96.38 73 ARG B C 1
ATOM 1698 O O . ARG B 1 73 ? 9.062 -22.766 -7.57 1 96.38 73 ARG B O 1
ATOM 1705 N N . VAL B 1 74 ? 10.633 -23.453 -8.93 1 94.81 74 VAL B N 1
ATOM 1706 C CA . VAL B 1 74 ? 10.086 -24.797 -9.047 1 94.81 74 VAL B CA 1
ATOM 1707 C C . VAL B 1 74 ? 11.125 -25.812 -8.578 1 94.81 74 VAL B C 1
ATOM 1709 O O . VAL B 1 74 ? 12.289 -25.75 -8.969 1 94.81 74 VAL B O 1
ATOM 1712 N N . GLU B 1 75 ? 10.656 -26.594 -7.672 1 91 75 GLU B N 1
ATOM 1713 C CA . GLU B 1 75 ? 11.508 -27.688 -7.207 1 91 75 GLU B CA 1
ATOM 1714 C C . GLU B 1 75 ? 10.82 -29.031 -7.41 1 91 75 GLU B C 1
ATOM 1716 O O . GLU B 1 75 ? 9.625 -29.172 -7.133 1 91 75 GLU B O 1
ATOM 1721 N N . GLY B 1 76 ? 11.5 -29.891 -8.055 1 84 76 GLY B N 1
ATOM 1722 C CA . GLY B 1 76 ? 11.016 -31.25 -8.25 1 84 76 GLY B CA 1
ATOM 1723 C C . GLY B 1 76 ? 11.742 -32.281 -7.391 1 84 76 GLY B C 1
ATOM 1724 O O . GLY B 1 76 ? 12.969 -32.25 -7.297 1 84 76 GLY B O 1
ATOM 1725 N N . GLU B 1 77 ? 11.031 -32.938 -6.391 1 76.19 77 GLU B N 1
ATOM 1726 C CA . GLU B 1 77 ? 11.609 -34.031 -5.621 1 76.19 77 GLU B CA 1
ATOM 1727 C C . GLU B 1 77 ? 10.641 -35.188 -5.496 1 76.19 77 GLU B C 1
ATOM 1729 O O . GLU B 1 77 ? 9.5 -35 -5.062 1 76.19 77 GLU B O 1
ATOM 1734 N N . GLY B 1 78 ? 11.125 -36.438 -5.773 1 74.25 78 GLY B N 1
ATOM 1735 C CA . GLY B 1 78 ? 10.359 -37.656 -5.531 1 74.25 78 GLY B CA 1
ATOM 1736 C C . GLY B 1 78 ? 9.047 -37.688 -6.285 1 74.25 78 GLY B C 1
ATOM 1737 O O . GLY B 1 78 ? 8.047 -38.188 -5.77 1 74.25 78 GLY B O 1
ATOM 1738 N N . GLY B 1 79 ? 8.906 -37.031 -7.387 1 75.12 79 GLY B N 1
ATOM 1739 C CA . GLY B 1 79 ? 7.68 -37.094 -8.172 1 75.12 79 GLY B CA 1
ATOM 1740 C C . GLY B 1 79 ? 6.746 -35.938 -7.906 1 75.12 79 GLY B C 1
ATOM 1741 O O . GLY B 1 79 ? 5.73 -35.781 -8.586 1 75.12 79 GLY B O 1
ATOM 1742 N N . GLU B 1 80 ? 6.988 -35.25 -6.801 1 81.62 80 GLU B N 1
ATOM 1743 C CA . GLU B 1 80 ? 6.172 -34.094 -6.488 1 81.62 80 GLU B CA 1
ATOM 1744 C C . GLU B 1 80 ? 6.84 -32.781 -6.961 1 81.62 80 GLU B C 1
ATOM 1746 O O . GLU B 1 80 ? 8.062 -32.688 -6.91 1 81.62 80 GLU B O 1
ATOM 1751 N N . THR B 1 81 ? 6.059 -32 -7.609 1 90.88 81 THR B N 1
ATOM 1752 C CA . THR B 1 81 ? 6.543 -30.688 -8.023 1 90.88 81 THR B CA 1
ATOM 1753 C C . THR B 1 81 ? 6.055 -29.594 -7.066 1 90.88 81 THR B C 1
ATOM 1755 O O . THR B 1 81 ? 4.848 -29.438 -6.867 1 90.88 81 THR B O 1
ATOM 1758 N N . ARG B 1 82 ? 6.918 -29 -6.375 1 94.56 82 ARG B N 1
ATOM 1759 C CA . ARG B 1 82 ? 6.621 -27.859 -5.504 1 94.56 82 ARG B CA 1
ATOM 1760 C C . ARG B 1 82 ? 6.945 -26.547 -6.191 1 94.56 82 ARG B C 1
ATOM 1762 O O . ARG B 1 82 ? 8 -26.406 -6.809 1 94.56 82 ARG B O 1
ATOM 1769 N N . VAL B 1 83 ? 6 -25.656 -6.09 1 96.12 83 VAL B N 1
ATOM 1770 C CA . VAL B 1 83 ? 6.156 -24.375 -6.762 1 96.12 83 VAL B CA 1
ATOM 1771 C C . VAL B 1 83 ? 5.953 -23.234 -5.762 1 96.12 83 VAL B C 1
ATOM 1773 O O . VAL B 1 83 ? 4.992 -23.25 -4.988 1 96.12 83 VAL B O 1
ATOM 1776 N N . LEU B 1 84 ? 6.867 -22.312 -5.684 1 96.94 84 LEU B N 1
ATOM 1777 C CA . LEU B 1 84 ? 6.672 -21.062 -4.973 1 96.94 84 LEU B CA 1
ATOM 1778 C C . LEU B 1 84 ? 6.004 -20.031 -5.871 1 96.94 84 LEU B C 1
ATOM 1780 O O . LEU B 1 84 ? 6.641 -19.469 -6.762 1 96.94 84 LEU B O 1
ATOM 1784 N N . VAL B 1 85 ? 4.738 -19.844 -5.559 1 97.62 85 VAL B N 1
ATOM 1785 C CA . VAL B 1 85 ? 3.936 -18.984 -6.418 1 97.62 85 VAL B CA 1
ATOM 1786 C C . VAL B 1 85 ? 3.869 -17.578 -5.82 1 97.62 85 VAL B C 1
ATOM 1788 O O . VAL B 1 85 ? 3.436 -17.391 -4.68 1 97.62 85 VAL B O 1
ATOM 1791 N N . PRO B 1 86 ? 4.34 -16.562 -6.59 1 98.12 86 PRO B N 1
ATOM 1792 C CA . PRO B 1 86 ? 4.102 -15.203 -6.105 1 98.12 86 PRO B CA 1
ATOM 1793 C C . PRO B 1 86 ? 2.621 -14.828 -6.094 1 98.12 86 PRO B C 1
ATOM 1795 O O . PRO B 1 86 ? 1.896 -15.148 -7.043 1 98.12 86 PRO B O 1
ATOM 1798 N N . ILE B 1 87 ? 2.225 -14.305 -5.039 1 98.69 87 ILE B N 1
ATOM 1799 C CA . ILE B 1 87 ? 0.849 -13.844 -4.891 1 98.69 87 ILE B CA 1
ATOM 1800 C C . ILE B 1 87 ? 0.837 -12.391 -4.41 1 98.69 87 ILE B C 1
ATOM 1802 O O . ILE B 1 87 ? 1.64 -12.008 -3.555 1 98.69 87 ILE B O 1
ATOM 1806 N N . TYR B 1 88 ? -0.023 -11.602 -5 1 98.81 88 TYR B N 1
ATOM 1807 C CA . TYR B 1 88 ? -0.172 -10.203 -4.617 1 98.81 88 TYR B CA 1
ATOM 1808 C C . TYR B 1 88 ? -1.546 -9.945 -4.012 1 98.81 88 TYR B C 1
ATOM 1810 O O . TYR B 1 88 ? -2.553 -10.477 -4.492 1 98.81 88 TYR B O 1
ATOM 1818 N N . TYR B 1 89 ? -1.517 -9.188 -3.037 1 98.75 89 TYR B N 1
ATOM 1819 C CA . TYR B 1 89 ? -2.736 -8.672 -2.422 1 98.75 89 TYR B CA 1
ATOM 1820 C C . TYR B 1 89 ? -2.836 -7.16 -2.586 1 98.75 89 TYR B C 1
ATOM 1822 O O . TYR B 1 89 ? -1.946 -6.422 -2.154 1 98.75 89 TYR B O 1
ATOM 1830 N N . ILE B 1 90 ? -3.857 -6.703 -3.252 1 98.88 90 ILE B N 1
ATOM 1831 C CA . ILE B 1 90 ? -4.156 -5.273 -3.293 1 98.88 90 ILE B CA 1
ATOM 1832 C C . ILE B 1 90 ? -5.332 -4.965 -2.367 1 98.88 90 ILE B C 1
ATOM 1834 O O . ILE B 1 90 ? -6.469 -5.359 -2.645 1 98.88 90 ILE B O 1
ATOM 1838 N N . SER B 1 91 ? -5.043 -4.395 -1.244 1 98.56 91 SER B N 1
ATOM 1839 C CA . SER B 1 91 ? -6.055 -3.959 -0.29 1 98.56 91 SER B CA 1
ATOM 1840 C C . SER B 1 91 ? -6.348 -2.469 -0.437 1 98.56 91 SER B C 1
ATOM 1842 O O . SER B 1 91 ? -5.453 -1.638 -0.28 1 98.56 91 SER B O 1
ATOM 1844 N N . PHE B 1 92 ? -7.566 -2.111 -0.768 1 98.56 92 PHE B N 1
ATOM 1845 C CA . PHE B 1 92 ? -7.844 -0.712 -1.069 1 98.56 92 PHE B CA 1
ATOM 1846 C C . PHE B 1 92 ? -9.055 -0.219 -0.284 1 98.56 92 PHE B C 1
ATOM 1848 O O . PHE B 1 92 ? -9.594 0.852 -0.572 1 98.56 92 PHE B O 1
ATOM 1855 N N . ASP B 1 93 ? -9.57 -1.035 0.624 1 97.5 93 ASP B N 1
ATOM 1856 C CA . ASP B 1 93 ? -10.508 -0.729 1.704 1 97.5 93 ASP B CA 1
ATOM 1857 C C . ASP B 1 93 ? -10.234 -1.6 2.928 1 97.5 93 ASP B C 1
ATOM 1859 O O . ASP B 1 93 ? -10.508 -2.801 2.916 1 97.5 93 ASP B O 1
ATOM 1863 N N . ASN B 1 94 ? -9.625 -1.025 3.951 1 95.88 94 ASN B N 1
ATOM 1864 C CA . ASN B 1 94 ? -9.203 -1.743 5.148 1 95.88 94 ASN B CA 1
ATOM 1865 C C . ASN B 1 94 ? -9.328 -0.871 6.395 1 95.88 94 ASN B C 1
ATOM 1867 O O . ASN B 1 94 ? -9.539 0.338 6.293 1 95.88 94 ASN B O 1
ATOM 1871 N N . GLU B 1 95 ? -9.352 -1.547 7.418 1 91.12 95 GLU B N 1
ATOM 1872 C CA . GLU B 1 95 ? -9.484 -0.865 8.703 1 91.12 95 GLU B CA 1
ATOM 1873 C C . GLU B 1 95 ? -8.672 -1.568 9.781 1 91.12 95 GLU B C 1
ATOM 1875 O O . GLU B 1 95 ? -8.617 -2.799 9.828 1 91.12 95 GLU B O 1
ATOM 1880 N N . MET B 1 96 ? -8.008 -0.715 10.469 1 81.38 96 MET B N 1
ATOM 1881 C CA . MET B 1 96 ? -7.332 -1.25 11.648 1 81.38 96 MET B CA 1
ATOM 1882 C C . MET B 1 96 ? -8.32 -1.462 12.789 1 81.38 96 MET B C 1
ATOM 1884 O O . MET B 1 96 ? -8.969 -0.517 13.234 1 81.38 96 MET B O 1
ATOM 1888 N N . ILE B 1 97 ? -8.539 -2.719 13.188 1 75.25 97 ILE B N 1
ATOM 1889 C CA . ILE B 1 97 ? -9.508 -3.002 14.242 1 75.25 97 ILE B CA 1
ATOM 1890 C C . ILE B 1 97 ? -8.828 -2.928 15.602 1 75.25 97 ILE B C 1
ATOM 1892 O O . ILE B 1 97 ? -9.453 -2.559 16.594 1 75.25 97 ILE B O 1
ATOM 1896 N N . ASP B 1 98 ? -7.641 -3.383 15.672 1 69 98 ASP B N 1
ATOM 1897 C CA . ASP B 1 98 ? -6.828 -3.17 16.875 1 69 98 ASP B CA 1
ATOM 1898 C C . ASP B 1 98 ? -5.348 -3.08 16.516 1 69 98 ASP B C 1
ATOM 1900 O O . ASP B 1 98 ? -4.988 -2.992 15.344 1 69 98 ASP B O 1
ATOM 1904 N N . ASP B 1 99 ? -4.496 -2.887 17.578 1 61.72 99 ASP B N 1
ATOM 1905 C CA . ASP B 1 99 ? -3.084 -2.562 17.422 1 61.72 99 ASP B CA 1
ATOM 1906 C C . ASP B 1 99 ? -2.385 -3.584 16.531 1 61.72 99 ASP B C 1
ATOM 1908 O O . ASP B 1 99 ? -1.361 -3.283 15.914 1 61.72 99 ASP B O 1
ATOM 1912 N N . GLU B 1 100 ? -3.102 -4.711 16.328 1 61.81 100 GLU B N 1
ATOM 1913 C CA . GLU B 1 100 ? -2.391 -5.793 15.648 1 61.81 100 GLU B CA 1
ATOM 1914 C C . GLU B 1 100 ? -3.201 -6.344 14.477 1 61.81 100 GLU B C 1
ATOM 1916 O O . GLU B 1 100 ? -2.684 -7.105 13.664 1 61.81 100 GLU B O 1
ATOM 1921 N N . ASN B 1 101 ? -4.441 -5.766 14.484 1 72.88 101 ASN B N 1
ATOM 1922 C CA . ASN B 1 101 ? -5.312 -6.48 13.555 1 72.88 101 ASN B CA 1
ATOM 1923 C C . ASN B 1 101 ? -5.895 -5.543 12.5 1 72.88 101 ASN B C 1
ATOM 1925 O O . ASN B 1 101 ? -6.328 -4.438 12.82 1 72.88 101 ASN B O 1
ATOM 1929 N N . TYR B 1 102 ? -5.668 -5.953 11.375 1 81.44 102 TYR B N 1
ATOM 1930 C CA . TYR B 1 102 ? -6.266 -5.289 10.219 1 81.44 102 TYR B CA 1
ATOM 1931 C C . TYR B 1 102 ? -7.312 -6.18 9.562 1 81.44 102 TYR B C 1
ATOM 1933 O O . TYR B 1 102 ? -7.18 -7.406 9.555 1 81.44 102 TYR B O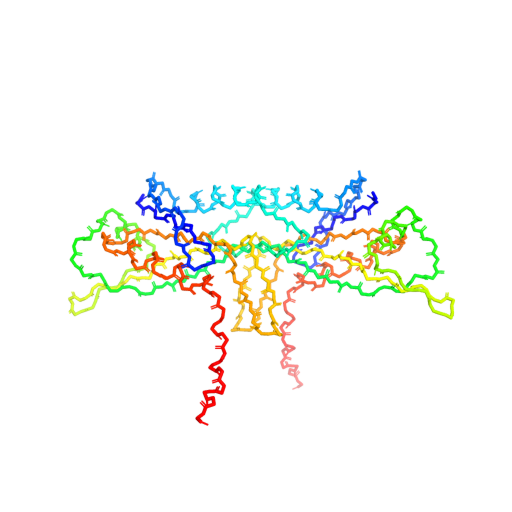 1
ATOM 1941 N N . ILE B 1 103 ? -8.383 -5.504 9.148 1 88.88 103 ILE B N 1
ATOM 1942 C CA . ILE B 1 103 ? -9.375 -6.191 8.328 1 88.88 103 ILE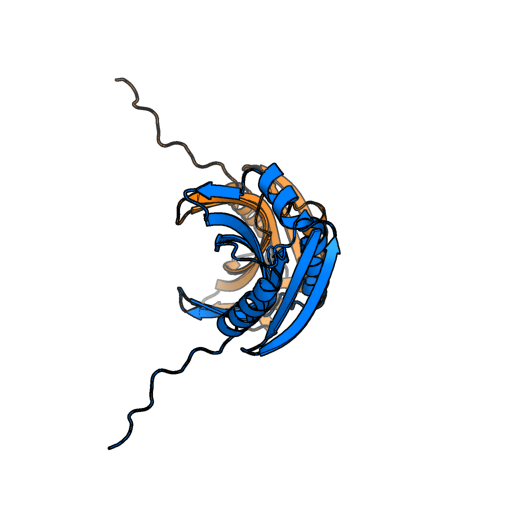 B CA 1
ATOM 1943 C C . ILE B 1 103 ? -9.398 -5.586 6.926 1 88.88 103 ILE B C 1
ATOM 1945 O O . ILE B 1 103 ? -9.453 -4.363 6.773 1 88.88 103 ILE B O 1
ATOM 1949 N N . ASP B 1 104 ? -9.344 -6.453 6.008 1 95.44 104 ASP B N 1
ATOM 1950 C CA . ASP B 1 104 ? -9.555 -6.043 4.621 1 95.44 104 ASP B CA 1
ATOM 1951 C C . ASP B 1 104 ? -11.023 -6.172 4.227 1 95.44 104 ASP B C 1
ATOM 1953 O O . ASP B 1 104 ? -11.609 -7.246 4.344 1 95.44 104 ASP B O 1
ATOM 1957 N N . LYS B 1 105 ? -11.578 -5.121 3.777 1 96.88 105 LYS B N 1
ATOM 1958 C CA . LYS B 1 105 ? -12.969 -5.141 3.32 1 96.88 105 LYS B CA 1
ATOM 1959 C C . LYS B 1 105 ? -13.047 -5.418 1.821 1 96.88 105 LYS B C 1
ATOM 1961 O O . LYS B 1 105 ? -13.992 -6.062 1.354 1 96.88 105 LYS B O 1
ATOM 1966 N N . ARG B 1 106 ? -12.172 -4.82 1.033 1 98.19 106 ARG B N 1
ATOM 1967 C CA . ARG B 1 106 ? -12.062 -5.027 -0.407 1 98.19 106 ARG B CA 1
ATOM 1968 C C . ARG B 1 106 ? -10.617 -5.332 -0.809 1 98.19 106 ARG B C 1
ATOM 1970 O O . ARG B 1 106 ? -9.703 -4.574 -0.48 1 98.19 106 ARG B O 1
ATOM 1977 N N . ILE B 1 107 ? -10.461 -6.441 -1.523 1 98.69 107 ILE B N 1
ATOM 1978 C CA . ILE B 1 107 ? -9.117 -6.84 -1.922 1 98.69 107 ILE B CA 1
ATOM 1979 C C . ILE B 1 107 ? -9.141 -7.391 -3.346 1 98.69 107 ILE B C 1
ATOM 1981 O O . ILE B 1 107 ? -10.203 -7.781 -3.848 1 98.69 107 ILE B O 1
ATOM 1985 N N . LEU B 1 108 ? -8.055 -7.273 -4.055 1 98.94 108 LEU B N 1
ATOM 1986 C CA . LEU B 1 108 ? -7.715 -8.078 -5.223 1 98.94 108 LEU B CA 1
ATOM 1987 C C . LEU B 1 108 ? -6.609 -9.078 -4.895 1 98.94 108 LEU B C 1
ATOM 1989 O O . LEU B 1 108 ? -5.602 -8.711 -4.285 1 98.94 108 LEU B O 1
ATOM 1993 N N . VAL B 1 109 ? -6.816 -10.289 -5.145 1 98.88 109 VAL B N 1
ATOM 1994 C CA . VAL B 1 109 ? -5.793 -11.328 -5.07 1 98.88 109 VAL B CA 1
ATOM 1995 C C . VAL B 1 109 ? -5.34 -11.711 -6.48 1 98.88 109 VAL B C 1
ATOM 1997 O O . VAL B 1 109 ? -6.168 -12.023 -7.34 1 98.88 109 VAL B O 1
ATOM 2000 N N . ILE B 1 110 ? -4.039 -11.672 -6.746 1 98.94 110 ILE B N 1
ATOM 2001 C CA . ILE B 1 110 ? -3.498 -11.867 -8.086 1 98.94 110 ILE B CA 1
ATOM 2002 C C . ILE B 1 110 ? -2.391 -12.922 -8.047 1 98.94 110 ILE B C 1
ATOM 2004 O O . ILE B 1 110 ? -1.453 -12.812 -7.25 1 98.94 110 ILE B O 1
ATOM 2008 N N . ALA B 1 111 ? -2.473 -13.891 -8.844 1 98.75 111 ALA B N 1
ATOM 2009 C CA . ALA B 1 111 ? -1.447 -14.93 -8.891 1 98.75 111 ALA B CA 1
ATOM 2010 C C . ALA B 1 111 ? -1.468 -15.664 -10.227 1 98.75 111 ALA B C 1
ATOM 2012 O O . ALA B 1 111 ? -2.514 -15.758 -10.875 1 98.75 111 ALA B O 1
ATOM 2013 N N . PRO B 1 112 ? -0.346 -16.125 -10.68 1 98.25 112 PRO B N 1
ATOM 2014 C CA . PRO B 1 112 ? -0.36 -17.016 -11.836 1 98.25 112 PRO B CA 1
ATOM 2015 C C . PRO B 1 112 ? -1.055 -18.344 -11.555 1 98.25 112 PRO B C 1
ATOM 2017 O O . PRO B 1 112 ? -0.944 -18.891 -10.453 1 98.25 112 PRO B O 1
ATOM 2020 N N . LEU B 1 113 ? -1.687 -18.828 -12.516 1 97.12 113 LEU B N 1
ATOM 2021 C CA . LEU B 1 113 ? -2.4 -20.094 -12.383 1 97.12 113 LEU B CA 1
ATOM 2022 C C . LEU B 1 113 ? -1.503 -21.266 -12.773 1 97.12 113 LEU B C 1
ATOM 2024 O O . LEU B 1 113 ? -1.341 -21.562 -13.953 1 97.12 113 LEU B O 1
ATOM 2028 N N . VAL B 1 114 ? -1.02 -21.922 -11.688 1 95.44 114 VAL B N 1
ATOM 2029 C CA . VAL B 1 114 ? -0.051 -22.984 -11.938 1 95.44 114 VAL B CA 1
ATOM 2030 C C . VAL B 1 114 ? -0.78 -24.266 -12.344 1 95.44 114 VAL B C 1
ATOM 2032 O O . VAL B 1 114 ? -0.208 -25.125 -13.016 1 95.44 114 VAL B O 1
ATOM 2035 N N . TYR B 1 115 ? -2.029 -24.422 -11.922 1 93.38 115 TYR B N 1
ATOM 2036 C CA . TYR B 1 115 ? -2.904 -25.5 -12.367 1 93.38 115 TYR B CA 1
ATOM 2037 C C . TYR B 1 115 ? -4.359 -25.047 -12.391 1 93.38 115 TYR B C 1
ATOM 2039 O O . TYR B 1 115 ? -4.703 -24.016 -11.82 1 93.38 115 TYR B O 1
ATOM 2047 N N . LYS B 1 116 ? -5.219 -25.656 -13.062 1 87.75 116 LYS B N 1
ATOM 2048 C CA . LYS B 1 116 ? -6.59 -25.234 -13.336 1 87.75 116 LYS B CA 1
ATOM 2049 C C . LYS B 1 116 ? -7.375 -25.047 -12.047 1 87.75 116 LYS B C 1
ATOM 2051 O O . LYS B 1 116 ? -8.133 -24.078 -11.914 1 87.75 116 LYS B O 1
ATOM 2056 N N . GLY B 1 117 ? -7.258 -25.859 -11.07 1 91.81 117 GLY B N 1
ATOM 2057 C CA . GLY B 1 117 ? -8.016 -25.797 -9.828 1 91.81 117 GLY B CA 1
ATOM 2058 C C . GLY B 1 117 ? -7.508 -24.734 -8.867 1 91.81 117 GLY B C 1
ATOM 2059 O O . GLY B 1 117 ? -8.172 -24.422 -7.879 1 91.81 117 GLY B O 1
ATOM 2060 N N . PHE B 1 118 ? -6.414 -24.156 -9.219 1 95.69 118 PHE B N 1
ATOM 2061 C CA . PHE B 1 118 ? -5.785 -23.203 -8.312 1 95.69 118 PHE B CA 1
ATOM 2062 C C . PHE B 1 118 ? -6.652 -21.953 -8.148 1 95.69 118 PHE B C 1
ATOM 2064 O O . PHE B 1 118 ? -6.688 -21.359 -7.074 1 95.69 118 PHE B O 1
ATOM 2071 N N . LYS B 1 119 ? -7.344 -21.578 -9.234 1 96.5 119 LYS B N 1
ATOM 2072 C CA . LYS B 1 119 ? -8.203 -20.391 -9.195 1 96.5 119 LYS B CA 1
ATOM 2073 C C . LYS B 1 119 ? -9.242 -20.516 -8.078 1 96.5 119 LYS B C 1
ATOM 2075 O O . LYS B 1 119 ? -9.492 -19.547 -7.355 1 96.5 119 LYS B O 1
ATOM 2080 N N . ASP B 1 120 ? -9.828 -21.719 -7.922 1 96.38 120 ASP B N 1
ATOM 2081 C CA . ASP B 1 120 ? -10.82 -21.953 -6.879 1 96.38 120 ASP B CA 1
ATOM 2082 C C . ASP B 1 120 ? -10.219 -21.75 -5.488 1 96.38 120 ASP B C 1
ATOM 2084 O O . ASP B 1 120 ? -10.875 -21.203 -4.594 1 96.38 120 ASP B O 1
ATOM 2088 N N . GLU B 1 121 ? -9.055 -22.188 -5.312 1 96.31 121 GLU B N 1
ATOM 2089 C CA . GLU B 1 121 ? -8.352 -22.016 -4.047 1 96.31 121 GLU B CA 1
ATOM 2090 C C . GLU B 1 121 ? -8.102 -20.531 -3.756 1 96.31 121 GLU B C 1
ATOM 2092 O O . GLU B 1 121 ? -8.266 -20.078 -2.619 1 96.31 121 GLU B O 1
ATOM 2097 N N . LEU B 1 122 ? -7.758 -19.797 -4.766 1 98.12 122 LEU B N 1
ATOM 2098 C CA . LEU B 1 122 ? -7.531 -18.359 -4.621 1 98.12 122 LEU B CA 1
ATOM 2099 C C . LEU B 1 122 ? -8.828 -17.641 -4.266 1 98.12 122 LEU B C 1
ATOM 2101 O O . LEU B 1 122 ? -8.812 -16.688 -3.473 1 98.12 122 LEU B O 1
ATOM 2105 N N . GLU B 1 123 ? -9.883 -18.047 -4.891 1 98.62 123 GLU B N 1
ATOM 2106 C CA . GLU B 1 123 ? -11.188 -17.469 -4.578 1 98.62 123 GLU B CA 1
ATOM 2107 C C . GLU B 1 123 ? -11.539 -17.672 -3.107 1 98.62 123 GLU B C 1
ATOM 2109 O O . GLU B 1 123 ? -11.945 -16.719 -2.426 1 98.62 123 GLU B O 1
ATOM 2114 N N . ALA B 1 124 ? -11.375 -18.922 -2.662 1 98 124 ALA B N 1
ATOM 2115 C CA . ALA B 1 124 ? -11.672 -19.219 -1.264 1 98 124 ALA B CA 1
ATOM 2116 C C . ALA B 1 124 ? -10.781 -18.406 -0.326 1 98 124 ALA B C 1
ATOM 2118 O O . ALA B 1 124 ? -11.25 -17.891 0.693 1 98 124 ALA B O 1
ATOM 2119 N N . HIS B 1 125 ? -9.602 -18.344 -0.691 1 97.38 125 HIS B N 1
ATOM 2120 C CA . HIS B 1 125 ? -8.633 -17.578 0.083 1 97.38 125 HIS B CA 1
ATOM 2121 C C . HIS B 1 125 ? -9.031 -16.109 0.154 1 97.38 125 HIS B C 1
ATOM 2123 O O . HIS B 1 125 ? -9.078 -15.523 1.239 1 97.38 125 HIS B O 1
ATOM 2129 N N . ALA B 1 126 ? -9.359 -15.461 -0.971 1 98.25 126 ALA B N 1
ATOM 2130 C CA . ALA B 1 126 ? -9.75 -14.055 -1.042 1 98.25 126 ALA B CA 1
ATOM 2131 C C . ALA B 1 126 ? -10.984 -13.781 -0.196 1 98.25 126 ALA B C 1
ATOM 2133 O O . ALA B 1 126 ? -11.047 -12.789 0.533 1 98.25 126 ALA B O 1
ATOM 2134 N N . ALA B 1 127 ? -11.906 -14.703 -0.291 1 98.06 127 ALA B N 1
ATOM 2135 C CA . ALA B 1 127 ? -13.133 -14.555 0.493 1 98.06 127 ALA B CA 1
ATOM 2136 C C . ALA B 1 127 ? -12.836 -14.602 1.989 1 98.06 127 ALA B C 1
ATOM 2138 O O . ALA B 1 127 ? -13.359 -13.789 2.756 1 98.06 127 ALA B O 1
ATOM 2139 N N . SER B 1 128 ? -11.992 -15.5 2.363 1 96.81 128 SER B N 1
ATOM 2140 C CA . SER B 1 128 ? -11.656 -15.664 3.775 1 96.81 128 SER B CA 1
ATOM 2141 C C . SER B 1 128 ? -10.945 -14.43 4.32 1 96.81 128 SER B C 1
ATOM 2143 O O . SER B 1 128 ? -11.156 -14.039 5.469 1 96.81 128 SER B O 1
ATOM 2145 N N . MET B 1 129 ? -10.172 -13.758 3.541 1 95.19 129 MET B N 1
ATOM 2146 C CA . MET B 1 129 ? -9.391 -12.594 3.955 1 95.19 129 MET B CA 1
ATOM 2147 C C . MET B 1 129 ? -10.297 -11.406 4.258 1 95.19 129 MET B C 1
ATOM 2149 O O . MET B 1 129 ? -9.922 -10.516 5.023 1 95.19 129 MET B O 1
ATOM 2153 N N . THR B 1 130 ? -11.461 -11.398 3.629 1 96.31 130 THR B N 1
ATOM 2154 C CA . THR B 1 130 ? -12.328 -10.227 3.762 1 96.31 130 THR B CA 1
ATOM 2155 C C . THR B 1 130 ? -13.555 -10.555 4.602 1 96.31 130 THR B C 1
ATOM 2157 O O . THR B 1 130 ? -14.469 -9.727 4.727 1 96.31 130 THR B O 1
ATOM 2160 N N . ALA B 1 131 ? -13.523 -11.773 5.117 1 92.31 131 ALA B N 1
ATOM 2161 C CA . ALA B 1 131 ? -14.656 -12.18 5.953 1 92.31 131 ALA B CA 1
ATOM 2162 C C . ALA B 1 131 ? -14.68 -11.383 7.254 1 92.31 131 ALA B C 1
ATOM 2164 O O . ALA B 1 131 ? -13.641 -11.164 7.883 1 92.31 131 ALA B O 1
ATOM 2165 N N . PRO B 1 132 ? -15.852 -10.875 7.613 1 84.56 132 PRO B N 1
ATOM 2166 C CA . PRO B 1 132 ? -15.922 -10.156 8.891 1 84.56 132 PRO B CA 1
ATOM 2167 C C . PRO B 1 132 ? -15.547 -11.039 10.078 1 84.56 132 PRO B C 1
ATOM 2169 O O . PRO B 1 132 ? -15.758 -12.25 10.047 1 84.56 132 PRO B O 1
ATOM 2172 N N . PRO B 1 133 ? -14.844 -10.352 11 1 78.31 133 PRO B N 1
ATOM 2173 C CA . PRO B 1 133 ? -14.492 -11.133 12.18 1 78.31 133 PRO B CA 1
ATOM 2174 C C . PRO B 1 133 ? -15.703 -11.766 12.859 1 78.31 133 PRO B C 1
ATOM 2176 O O . PRO B 1 133 ? -16.797 -11.188 12.844 1 78.31 133 PRO B O 1
ATOM 2179 N N . GLN B 1 134 ? -15.625 -13 13.016 1 68.19 134 GLN B N 1
ATOM 2180 C CA . GLN B 1 134 ? -16.703 -13.664 13.727 1 68.19 134 GLN B CA 1
ATOM 2181 C C . GLN B 1 134 ? -16.781 -13.203 15.18 1 68.19 134 GLN B C 1
ATOM 2183 O O . GLN B 1 134 ? -15.75 -12.938 15.805 1 68.19 134 GLN B O 1
ATOM 2188 N N . ARG B 1 135 ? -17.734 -12.328 15.445 1 58.44 135 ARG B N 1
ATOM 2189 C CA . ARG B 1 135 ? -17.953 -12.016 16.859 1 58.44 135 ARG B CA 1
ATOM 2190 C C . ARG B 1 135 ? -17.844 -13.266 17.719 1 58.44 135 ARG B C 1
ATOM 2192 O O . ARG B 1 135 ? -18.266 -14.344 17.312 1 58.44 135 ARG B O 1
ATOM 2199 N N . PRO B 1 136 ? -16.906 -13.312 18.719 1 54.09 136 PRO B N 1
ATOM 2200 C CA . PRO B 1 136 ? -17.016 -14.453 19.625 1 54.09 136 PRO B CA 1
ATOM 2201 C C . PRO B 1 136 ? -18.453 -14.805 19.984 1 54.09 136 PRO B C 1
ATOM 2203 O O . PRO B 1 136 ? -19.328 -13.93 19.953 1 54.09 136 PRO B O 1
ATOM 2206 N N . GLY B 1 137 ? -18.922 -16.031 19.875 1 45.56 137 GLY B N 1
ATOM 2207 C CA . GLY B 1 137 ? -20.203 -16.531 20.328 1 45.56 137 GLY B CA 1
ATOM 2208 C C . GLY B 1 137 ? -20.719 -15.859 21.578 1 45.56 137 GLY B C 1
ATOM 2209 O O . GLY B 1 137 ? -19.938 -15.562 22.484 1 45.56 137 GLY B O 1
ATOM 2210 N N . GLY B 1 138 ? -21.891 -15.125 21.547 1 42.16 138 GLY B N 1
ATOM 2211 C CA . GLY B 1 138 ? -22.812 -14.828 22.625 1 42.16 138 GLY B CA 1
ATOM 2212 C C . GLY B 1 138 ? -22.875 -15.93 23.672 1 42.16 138 GLY B C 1
ATOM 2213 O O . GLY B 1 138 ? -22.484 -17.062 23.406 1 42.16 138 GLY B O 1
ATOM 2214 N N . ILE B 1 139 ? -22.781 -15.602 24.969 1 40.38 139 ILE B N 1
ATOM 2215 C CA . ILE B 1 139 ? -23.25 -16.484 26.031 1 40.38 139 ILE B CA 1
ATOM 2216 C C . ILE B 1 139 ? -24.484 -17.25 25.578 1 40.38 139 ILE B C 1
ATOM 2218 O O . ILE B 1 139 ? -25.5 -16.656 25.234 1 40.38 139 ILE B O 1
ATOM 2222 N N . LYS B 1 140 ? -24.281 -18.344 25.078 1 32.62 140 LYS B N 1
ATOM 2223 C CA . LYS B 1 140 ? -25.453 -19.203 25.109 1 32.62 140 LYS B CA 1
ATOM 2224 C C . LYS B 1 140 ? -26.078 -19.25 26.5 1 32.62 140 LYS B C 1
ATOM 2226 O O . LYS B 1 140 ? -25.453 -19.703 27.453 1 32.62 140 LYS B O 1
ATOM 2231 N N . LYS B 1 141 ? -26.922 -18.25 26.828 1 32.22 141 LYS B N 1
ATOM 2232 C CA . LYS B 1 141 ? -27.703 -18.547 28.016 1 32.22 141 LYS B CA 1
ATOM 2233 C C . LYS B 1 141 ? -28.234 -19.969 27.984 1 32.22 141 LYS B C 1
ATOM 2235 O O . LYS B 1 141 ? -28.969 -20.359 27.062 1 32.22 141 LYS B O 1
ATOM 2240 N N . VAL B 1 142 ? -27.375 -20.812 28.641 1 23.27 142 VAL B N 1
ATOM 2241 C CA . VAL B 1 142 ? -28.031 -22.016 29.172 1 23.27 142 VAL B CA 1
ATOM 2242 C C . VAL B 1 142 ? -29 -21.625 30.281 1 23.27 142 VAL B C 1
ATOM 2244 O O . VAL B 1 142 ? -28.688 -20.766 31.109 1 23.27 142 VAL B O 1
#

InterPro domains:
  IPR017006 Uncharacterised conserved protein UCP032756 [PF10051] (2-130)

Organism: Aeropyrum pernix (strain ATCC 700893 / DSM 11879 / JCM 9820 / NBRC 100138 / K1) (NCBI:txid272557)

Foldseek 3Di:
DWKWKWKEFQLATPDIDIDDDDQVVVLVVVLVVLVVVADPVADDWDKDKDWDKDWDDPQFPVVLVVVQVVVVQWDDDPRIIIGTKIKIKTARHKDDPDPPDIAGRIIIIMTHDGHDCVSVVSRNVNSVR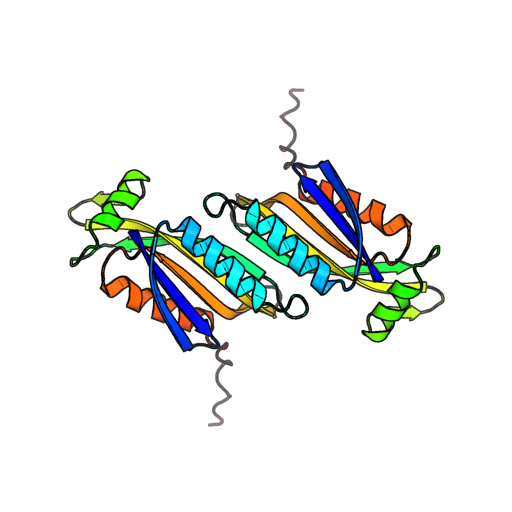RHPPDDPDDPPPD/DWKWKWKAFQLATPDIDIDDDDQVVVLVVVLVVLVVVADPVADDWDKDKDWDKDKDQDQFPVVLVVVQVVVVQWDDDPNIIIGTKIKIKTARHKDDPDPPDIAGRIIIIMTHDGHDCVSVVSRNVNSVRRHPPDDPDDPPPD

Secondary structure (DSSP, 8-state):
-EEEEEEEETTEEEEEEEEES-HHHHHHHHHHHHHHH--TTT--EEEEEEEEEEEE-SSB-HHHHHHHHHTT-EEEETTEEEEEEEEEEEEEEEEE-SSS-EEEEEEEEEEE-SBTTHHHHHHHHHHHHTSPP---------/-EEEEEEEETTEEEEEEEEES-HHHHHHHHHHHHHHH--TTT--EEEEEEEEEEEE-SSB-HHHHHHHHHTT-EEEETTEEEEEEEEEEEEEEEEE-SSS-EEEEEEEEEEE-SBTTHHHHHHHHHHHHTSPP---------

Radius of gyration: 22.46 Å; Cα contacts (8 Å, |Δi|>4): 617; chains: 2; bounding box: 69×69×50 Å

Nearest PDB structures (foldseek):
  7z15-assembly1_C  TM=3.473E-01  e=1.309E+00  Escherichia coli
  8u15-assembly1_A  TM=2.661E-01  e=6.782E+00  Homo sapiens
  8tzx-assembly2_D  TM=2.442E-01  e=9.006E+00  Homo sapiens
  8fn6-assembly1_2  TM=2.144E-01  e=6.055E+00  Trypanosoma brucei
  5ked-assembly1_D  TM=1.662E-01  e=9.531E+00  Klebsiella pneumoniae

Sequence (284 aa):
MKVAVIRAEHGRVEESLVFEARLEEVVKDMARHALEEWDPGSSDFLVIRDDIEVTVVGDVEEDVLKELEAQGRVEGEGGETRVLVPIYYISFDNEMIDDENYIDKRILVIAPLVYKGFKDELEAHAASMTAPPQRPGGIKKVMKVAVIRAEHGRVEESLVFEARLEEVVKDMARHALEEWDPGSSDFLVIRDDIEVTVVGDVEEDVLKELEAQGRVEGEGGETRVLVPIYYISFDNEMIDDENYIDKRILVIAPLVYKGFKDELEAHAASMTAPPQRPGGIKKV

pLDDT: mean 90.7, std 14.51, range [23.27, 98.94]